Protein 1ES9 (pdb70)

Organism: Bos taurus (NCBI:txid9913)

B-factor: mean 19.24, std 11.79, range [6.32, 86.95]

GO terms:
  GO:0003847 1-alkyl-2-acetylglycerophosphocholine esterase activity (F, IDA)
  GO:0008247 1-alkyl-2-acetylglycerophosphocholine esterase complex (C, IDA)

Nearest PDB structures (foldseek):
  1es9-assembly1_A-2  TM=1.005E+00  e=7.416E-47  Bos taurus
  1wab-assembly1_A  TM=1.004E+00  e=6.253E-46  Bos taurus
  1bwq-assembly1_A-2  TM=1.004E+00  e=5.273E-45  Bos taurus
  3dt8-assembly1_A  TM=1.001E+00  e=4.369E-45  Bos taurus
  1bwp-assembly1_A-2  TM=1.003E+00  e=1.630E-44  Bos taurus

Solvent-accessible surface area: 9800 Å² total; per-residue (Å²): 177,41,48,0,34,89,50,56,46,52,142,72,117,148,66,100,27,124,22,67,70,29,4,106,140,6,40,47,38,0,136,103,106,134,8,55,0,0,1,0,0,2,10,9,2,49,52,1,95,138,57,10,67,11,159,130,22,0,51,83,17,109,20,27,22,0,1,6,38,51,1,8,0,21,24,0,6,43,0,1,86,62,10,0,0,56,113,11,166,0,111,1,0,1,0,5,2,1,11,27,1,106,82,24,76,10,100,55,0,10,22,0,2,101,26,0,1,93,28,0,48,118,92,3,79,56,0,67,0,0,2,2,5,9,8,19,34,24,79,101,90,38,108,52,20,88,35,4,117,94,0,24,50,43,2,119,72,28,6,86,68,60,123,103,11,26,45,27,97,4,45,78,44,4,58,82,132,106,13,30,2,30,95,115,21,0,114,63,64,32,43,3,21,120,108,0,2,36,45,0,0,145,35,0,48,70,18,0,87,162,25,70

Sequence (212 aa):
ENPASKPTPVQDVQGDGKWMSLHHRFVADSKDKEPEVVFIGDSLVQLMHQCEIWRELFSPLHALNFGIGGDSTQHVLWRLENGELEHIRPKIVVVWVGTNNHGHTAEQVTGGIKAIVQLVNERQPQARVVVLGLLPRGQHPNPLREKNRRVNELVRAALAGHPRAHFLDADPGFVHSDGTISHHDMYDYLHLSRLGYTPVCRALHSLLLRLL

Radius of gyration: 16.14 Å; Cα contacts (8 Å, |Δi|>4): 384; chains: 1; bounding box: 41×41×49 Å

InterPro domains:
  IPR013830 SGNH hydrolase-type esterase domain [PF13472] (43-201)
  IPR036514 SGNH hydrolase superfamily [G3DSA:3.40.50.1110] (1-215)

Foldseek 3Di:
DLPLAAADADDDPPPPCVRVVLLVVLLVCLQVFEAQEEEEEEVQQVCCVPQAPPVVFPVVRRYHGSYYHLDALNNRLNSLVPRNLPNYAYQEYEYEHHLNPPPGFLVSSLVSVVSSVVSCCVSRVNHQYEYEQADFFDFADDVSNVSSVSNLVSNCVVCVPPVRYHYFHQQPCQQDPRRGGDCQQVVRRHHGGNVVVVSSSVSVSVVVVVSD

Secondary structure (DSSP, 8-state):
--GGGS------SSSS-HHHHHHHHHHHHHHH---SEEEEESHHHHTHHHHS-HHHHTGGG-EEEEE-TT--HHHHHHHIIIIITTT---SEEEEE--TT-TTS-HHHHHHHHHHHHHHHHHHSTT-EEEEEPPPP-SSS--HHHHHHHHHHHHHHHHHHS-TTEEEE------S-TTSPPPTTTBTTSSSB-HHHHHHHHHHHHHHHHHH-

Structure (mmCIF, N/CA/C/O backbone):
data_1ES9
#
_entry.id   1ES9
#
_cell.length_a   81.049
_cell.length_b   81.049
_cell.length_c   72.662
_cell.angle_alpha   90.00
_cell.angle_beta   90.00
_cell.angle_gamma   120.00
#
_symmetry.space_group_name_H-M   'P 31 2 1'
#
loop_
_entity.id
_entity.type
_entity.pdbx_description
1 polymer 'PLATELET-ACTIVATING FACTOR ACETYLHYDROLASE IB GAMMA SUBUNIT'
2 water water
#
loop_
_atom_site.group_PDB
_atom_site.id
_atom_site.type_symbol
_atom_site.label_atom_id
_atom_site.label_alt_id
_atom_site.label_comp_id
_atom_site.label_asym_id
_atom_site.label_entity_id
_atom_site.label_seq_id
_atom_site.pdbx_PDB_ins_code
_atom_site.Cartn_x
_atom_site.Cartn_y
_atom_site.Cartn_z
_atom_site.occupancy
_atom_site.B_iso_or_equiv
_atom_site.auth_seq_id
_atom_site.auth_comp_id
_atom_site.auth_asym_id
_atom_site.auth_atom_id
_atom_site.pdbx_PDB_model_num
ATOM 1 N N . GLU A 1 5 ? 32.270 -19.532 19.850 1.00 30.74 5 GLU A N 1
ATOM 2 C CA . GLU A 1 5 ? 33.698 -19.910 19.588 1.00 27.31 5 GLU A CA 1
ATOM 3 C C . GLU A 1 5 ? 34.523 -19.357 20.773 1.00 24.22 5 GLU A C 1
ATOM 4 O O . GLU A 1 5 ? 34.091 -18.417 21.440 1.00 26.35 5 GLU A O 1
ATOM 10 N N . ASN A 1 6 ? 35.665 -19.940 21.018 1.00 18.82 6 ASN A N 1
ATOM 11 C CA . ASN A 1 6 ? 36.698 -19.265 21.835 1.00 15.14 6 ASN A CA 1
AT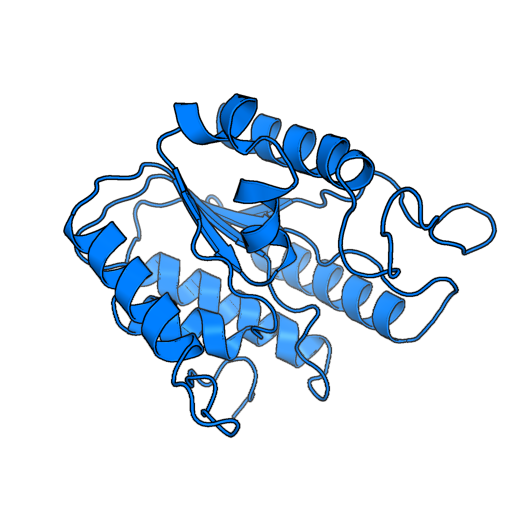OM 12 C C . ASN A 1 6 ? 37.220 -18.067 21.116 1.00 13.06 6 ASN A C 1
ATOM 13 O O . ASN A 1 6 ? 37.879 -18.217 20.070 1.00 12.85 6 ASN A O 1
ATOM 18 N N . PRO A 1 7 ? 37.054 -16.841 21.588 1.00 13.13 7 PRO A N 1
ATOM 19 C CA . PRO A 1 7 ? 37.560 -15.680 20.930 1.00 12.84 7 PRO A CA 1
ATOM 20 C C . PRO A 1 7 ? 39.080 -15.686 20.841 1.00 11.04 7 PRO A C 1
ATOM 21 O O . PRO A 1 7 ? 39.615 -15.085 19.935 1.00 12.77 7 PRO A O 1
ATOM 25 N N . ALA A 1 8 ? 39.762 -16.351 21.753 1.00 10.30 8 ALA A N 1
ATOM 26 C CA . ALA A 1 8 ? 41.224 -16.408 21.679 1.00 9.87 8 ALA A CA 1
ATOM 27 C C . ALA A 1 8 ? 41.753 -17.230 20.536 1.00 8.91 8 ALA A C 1
ATOM 28 O O . ALA A 1 8 ? 42.922 -17.133 20.196 1.00 9.53 8 ALA A O 1
ATOM 30 N N . SER A 1 9 ? 40.939 -18.101 19.947 1.00 10.68 9 SER A N 1
ATOM 31 C CA . SER A 1 9 ? 41.375 -18.969 18.841 1.00 10.69 9 SER A CA 1
ATOM 32 C C . SER A 1 9 ? 40.612 -18.611 17.591 1.00 11.17 9 SER A C 1
ATOM 33 O O . SER A 1 9 ? 40.797 -19.363 16.590 1.00 14.18 9 SER A O 1
ATOM 36 N N . LYS A 1 10 ? 39.885 -17.572 17.471 1.00 11.06 10 LYS A N 1
ATOM 37 C CA . LYS A 1 10 ? 39.201 -17.184 16.249 1.00 12.11 10 LYS A CA 1
ATOM 38 C C . LYS A 1 10 ? 40.082 -16.116 15.584 1.00 12.19 10 LYS A C 1
ATOM 39 O O . LYS A 1 10 ? 40.119 -14.979 16.074 1.00 12.18 10 LYS A O 1
ATOM 45 N N . PRO A 1 11 ? 40.796 -16.466 14.537 1.00 11.27 11 PRO A N 1
ATOM 46 C CA . PRO A 1 11 ? 41.782 -15.528 14.010 1.00 11.12 11 PRO A CA 1
ATOM 47 C C . PRO A 1 11 ? 41.174 -14.236 13.559 1.00 11.80 11 PRO A C 1
ATOM 48 O O . PRO A 1 11 ? 40.169 -14.275 12.790 1.00 13.12 11 PRO A O 1
ATOM 52 N N . THR A 1 12 ? 41.704 -13.109 13.931 1.00 10.86 12 THR A N 1
ATOM 53 C CA . THR A 1 12 ? 41.195 -11.811 13.462 1.00 13.33 12 THR A CA 1
ATOM 54 C C . THR A 1 12 ? 42.304 -10.823 13.532 1.00 11.79 12 THR A C 1
ATOM 55 O O . THR A 1 12 ? 43.199 -10.925 14.424 1.00 11.02 12 THR A O 1
ATOM 59 N N . PRO A 1 13 ? 42.350 -9.844 12.655 1.00 11.82 13 PRO A N 1
ATOM 60 C CA . PRO A 1 13 ? 43.296 -8.781 12.708 1.00 13.00 13 PRO A CA 1
ATOM 61 C C . PRO A 1 13 ? 43.002 -7.783 13.817 1.00 11.48 13 PRO A C 1
ATOM 62 O O . PRO A 1 13 ? 41.854 -7.831 14.324 1.00 13.14 13 PRO A O 1
ATOM 66 N N . VAL A 1 14 ? 43.906 -6.951 14.234 1.00 10.96 14 VAL A N 1
ATOM 67 C CA . VAL A 1 14 ? 43.514 -5.836 15.139 1.00 12.77 14 VAL A CA 1
ATOM 68 C C . VAL A 1 14 ? 42.855 -4.729 14.366 1.00 13.42 14 VAL A C 1
ATOM 69 O O . VAL A 1 14 ? 43.629 -3.982 13.687 1.00 15.37 14 VAL A O 1
ATOM 73 N N . GLN A 1 15 ? 41.568 -4.501 14.466 1.00 12.78 15 GLN A N 1
ATOM 74 C CA . GLN A 1 15 ? 40.887 -3.428 13.751 1.00 14.99 15 GLN A CA 1
ATOM 75 C C . GLN A 1 15 ? 41.462 -2.023 14.057 1.00 11.14 15 GLN A C 1
ATOM 76 O O . GLN A 1 15 ? 41.755 -1.750 15.204 1.00 12.98 15 GLN A O 1
ATOM 82 N N . ASP A 1 16 ? 41.657 -1.305 12.985 1.00 11.64 16 ASP A N 1
ATOM 83 C CA . ASP A 1 16 ? 42.216 0.057 13.151 1.00 11.06 16 ASP A CA 1
ATOM 84 C C . ASP A 1 16 ? 41.127 1.020 13.635 1.00 10.43 16 ASP A C 1
ATOM 85 O O . ASP A 1 16 ? 40.195 1.334 12.841 1.00 12.42 16 ASP A O 1
ATOM 90 N N . VAL A 1 17 ? 41.173 1.409 14.861 1.00 9.79 17 VAL A N 1
ATOM 91 C CA . VAL A 1 17 ? 40.217 2.405 15.409 1.00 10.78 17 VAL A CA 1
ATOM 92 C C . VAL A 1 17 ? 40.915 3.748 15.626 1.00 9.86 17 VAL A C 1
ATOM 93 O O . VAL A 1 17 ? 40.326 4.647 16.279 1.00 11.41 17 VAL A O 1
ATOM 97 N N . GLN A 1 18 ? 42.108 3.889 15.126 1.00 9.99 18 GLN A N 1
ATOM 98 C CA . GLN A 1 18 ? 42.890 5.128 15.307 1.00 9.96 18 GLN A CA 1
ATOM 99 C C . GLN A 1 18 ? 43.045 5.837 13.968 1.00 10.13 18 GLN A C 1
ATOM 100 O O . GLN A 1 18 ? 42.781 7.077 13.962 1.00 9.71 18 GLN A O 1
ATOM 106 N N . GLY A 1 19 ? 43.466 5.199 12.902 1.00 9.71 19 GLY A N 1
ATOM 107 C CA . GLY A 1 19 ? 43.330 5.695 11.563 1.00 10.80 19 GLY A CA 1
ATOM 108 C C . GLY A 1 19 ? 44.631 5.687 10.784 1.00 10.95 19 GLY A C 1
ATOM 109 O O . GLY A 1 19 ? 44.575 6.065 9.600 1.00 12.83 19 GLY A O 1
ATOM 110 N N . ASP A 1 20 ? 45.746 5.325 11.371 1.00 10.00 20 ASP A N 1
ATOM 111 C CA . ASP A 1 20 ? 47.011 5.348 10.646 1.00 10.64 20 ASP A CA 1
ATOM 112 C C . ASP A 1 20 ? 47.407 3.987 10.023 1.00 10.53 20 ASP A C 1
ATOM 113 O O . ASP A 1 20 ? 48.477 3.958 9.404 1.00 11.18 20 ASP A O 1
ATOM 118 N N . GLY A 1 21 ? 46.583 2.981 10.222 1.00 10.29 21 GLY A N 1
ATOM 119 C CA . GLY A 1 21 ? 46.914 1.656 9.607 1.00 9.84 21 GLY A CA 1
ATOM 120 C C . GLY A 1 21 ? 48.159 0.996 10.084 1.00 9.62 21 GLY A C 1
ATOM 121 O O . GLY A 1 21 ? 48.691 0.094 9.394 1.00 10.30 21 GLY A O 1
ATOM 122 N N . LYS A 1 22 ? 48.705 1.335 11.250 1.00 9.13 22 LYS A N 1
ATOM 123 C CA . LYS A 1 22 ? 50.052 0.894 11.577 1.00 9.34 22 LYS A CA 1
ATOM 124 C C . LYS A 1 22 ? 50.120 -0.638 11.834 1.00 8.10 22 LYS A C 1
ATOM 125 O O . LYS A 1 22 ? 51.175 -1.176 11.552 1.00 9.65 22 LYS A O 1
ATOM 131 N N . TRP A 1 23 ? 49.077 -1.236 12.358 1.00 8.24 23 TRP A N 1
ATOM 132 C CA . TRP A 1 23 ? 49.132 -2.679 12.618 1.00 8.63 23 TRP A CA 1
ATOM 133 C C . TRP A 1 23 ? 49.213 -3.410 11.312 1.00 8.89 23 TRP A C 1
ATOM 134 O O . TRP A 1 23 ? 50.100 -4.335 11.185 1.00 9.86 23 TRP A O 1
ATOM 145 N N . MET A 1 24 ? 48.411 -3.117 10.325 1.00 8.78 24 MET A N 1
ATOM 146 C CA . MET A 1 24 ? 48.506 -3.780 9.028 1.00 9.80 24 MET A CA 1
ATOM 147 C C . MET A 1 24 ? 49.815 -3.464 8.366 1.00 10.66 24 MET A C 1
ATOM 148 O O . MET A 1 24 ? 50.375 -4.348 7.678 1.00 11.04 24 MET A O 1
ATOM 153 N N . SER A 1 25 ? 50.387 -2.285 8.517 1.00 10.22 25 SER A N 1
ATOM 154 C CA . SER A 1 25 ? 51.683 -1.987 7.937 1.00 10.72 25 SER A CA 1
ATOM 155 C C . SER A 1 25 ? 52.729 -2.868 8.538 1.00 10.64 25 SER A C 1
ATOM 156 O O . SER A 1 25 ? 53.640 -3.368 7.830 1.00 11.52 25 SER A O 1
ATOM 159 N N . LEU A 1 26 ? 52.698 -3.110 9.829 1.00 10.05 26 LEU A N 1
ATOM 160 C CA . LEU A 1 26 ? 53.639 -3.990 10.484 1.00 11.37 26 LEU A CA 1
ATOM 161 C C . LEU A 1 26 ? 53.505 -5.402 9.948 1.00 10.14 26 LEU A C 1
ATOM 162 O O . LEU A 1 26 ? 54.507 -6.026 9.553 1.00 10.82 26 LEU A O 1
ATOM 167 N N . HIS A 1 27 ? 52.284 -5.921 9.925 1.00 10.11 27 HIS A N 1
ATOM 168 C CA . HIS A 1 27 ? 52.057 -7.270 9.372 1.00 10.82 27 HIS A CA 1
ATOM 169 C C . HIS A 1 27 ? 52.575 -7.337 7.947 1.00 11.27 27 HIS A C 1
ATOM 170 O O . HIS A 1 27 ? 53.251 -8.346 7.556 1.00 11.65 27 HIS A O 1
ATOM 177 N N . HIS A 1 28 ? 52.287 -6.347 7.104 1.00 11.36 28 HIS A N 1
ATOM 178 C CA . HIS A 1 28 ? 52.771 -6.419 5.711 1.00 10.79 28 HIS A CA 1
ATOM 179 C C . HIS A 1 28 ? 54.259 -6.359 5.665 1.00 11.87 28 HIS A C 1
ATOM 180 O O . HIS A 1 28 ? 54.857 -7.040 4.754 1.00 11.91 28 HIS A O 1
ATOM 187 N N . ARG A 1 29 ? 54.965 -5.668 6.511 1.00 11.12 29 ARG A N 1
ATOM 188 C CA . ARG A 1 29 ? 56.415 -5.678 6.533 1.00 11.32 29 ARG A CA 1
ATOM 189 C C . ARG A 1 29 ? 56.865 -7.070 6.865 1.00 11.76 29 ARG A C 1
ATOM 190 O O . ARG A 1 29 ? 57.825 -7.594 6.210 1.00 12.29 29 ARG A O 1
ATOM 198 N N . PHE A 1 30 ? 56.294 -7.742 7.848 1.00 10.67 30 PHE A N 1
ATOM 199 C CA . PHE A 1 30 ? 56.665 -9.114 8.169 1.00 11.40 30 PHE A CA 1
ATOM 200 C C . PHE A 1 30 ? 56.348 -10.077 7.039 1.00 11.31 30 PHE A C 1
ATOM 201 O O . PHE A 1 30 ? 57.231 -10.984 6.789 1.00 12.83 30 PHE A O 1
ATOM 209 N N . VAL A 1 31 ? 55.280 -9.964 6.366 1.00 10.86 31 VAL A N 1
ATOM 210 C CA . VAL A 1 31 ? 55.013 -10.795 5.170 1.00 10.84 31 VAL A CA 1
ATOM 211 C C . VAL A 1 31 ? 56.121 -10.575 4.159 1.00 12.66 31 VAL A C 1
ATOM 212 O O . VAL A 1 31 ? 56.624 -11.551 3.554 1.00 14.24 31 VAL A O 1
ATOM 216 N N . ALA A 1 32 ? 56.553 -9.338 3.921 1.00 12.88 32 ALA A N 1
ATOM 217 C CA . ALA A 1 32 ? 57.641 -9.072 2.960 1.00 13.04 32 ALA A CA 1
ATOM 218 C C . ALA A 1 32 ? 58.902 -9.615 3.496 1.00 13.72 32 ALA A C 1
ATOM 219 O O . ALA A 1 32 ? 59.745 -10.136 2.687 1.00 14.90 32 ALA A O 1
ATOM 221 N N . ASP A 1 33 ? 59.225 -9.620 4.757 1.00 13.86 33 ASP A N 1
ATOM 222 C CA . ASP A 1 33 ? 60.389 -10.227 5.343 1.00 14.55 33 ASP A CA 1
ATOM 223 C C . ASP A 1 33 ? 60.412 -11.715 5.075 1.00 14.84 33 ASP A C 1
ATOM 224 O O . ASP A 1 33 ? 61.454 -12.254 4.615 1.00 15.09 33 ASP A O 1
ATOM 229 N N . SER A 1 34 ? 59.307 -12.415 5.303 1.00 13.59 34 SER A N 1
ATOM 230 C CA . SER A 1 34 ? 59.262 -13.868 5.029 1.00 13.57 34 SER A CA 1
ATOM 231 C C . SER A 1 34 ? 59.400 -14.066 3.533 1.00 15.30 34 SER A C 1
ATOM 232 O O . SER A 1 34 ? 60.078 -15.076 3.160 1.00 16.28 34 SER A O 1
ATOM 235 N N . LYS A 1 35 ? 58.840 -13.241 2.689 1.00 14.97 35 LYS A N 1
ATOM 236 C CA . LYS A 1 35 ? 58.997 -13.437 1.256 1.00 17.68 35 LYS A CA 1
ATOM 237 C C . LYS A 1 35 ? 60.477 -13.300 0.866 1.00 17.90 35 LYS A C 1
ATOM 238 O O . LYS A 1 35 ? 60.852 -14.131 0.031 1.00 20.31 35 LYS A O 1
ATOM 244 N N . ASP A 1 36 ? 61.231 -12.452 1.478 1.00 18.06 36 ASP A N 1
ATOM 245 C CA . ASP A 1 36 ? 62.560 -12.090 0.949 1.00 20.32 36 ASP A CA 1
ATOM 246 C C . ASP A 1 36 ? 63.625 -12.846 1.712 1.00 21.16 36 ASP A C 1
ATOM 247 O O . ASP A 1 36 ? 64.731 -13.029 1.171 1.00 23.10 36 ASP A O 1
ATOM 252 N N . LYS A 1 37 ? 63.460 -13.367 2.928 1.00 19.11 37 LYS A N 1
ATOM 253 C CA . LYS A 1 37 ? 64.463 -13.974 3.736 1.00 18.78 37 LYS A CA 1
ATOM 254 C C . LYS A 1 37 ? 64.295 -15.470 3.978 1.00 18.31 37 LYS A C 1
ATOM 255 O O . LYS A 1 37 ? 63.252 -16.047 3.680 1.00 19.57 37 LYS A O 1
ATOM 261 N N . GLU A 1 38 ? 65.323 -16.100 4.542 1.00 18.89 38 GLU A N 1
ATOM 262 C CA . GLU A 1 38 ? 65.301 -17.531 4.846 1.00 19.92 38 GLU A CA 1
ATOM 263 C C . GLU A 1 38 ? 65.714 -17.835 6.250 1.00 19.75 38 GLU A C 1
ATOM 264 O O . GLU A 1 38 ? 66.731 -18.450 6.571 1.00 21.02 38 GLU A O 1
ATOM 270 N N . PRO A 1 39 ? 64.905 -17.402 7.262 1.00 17.02 39 PRO A N 1
ATOM 271 C CA . PRO A 1 39 ? 65.279 -17.555 8.632 1.00 16.08 39 PRO A CA 1
ATOM 272 C C . PRO A 1 39 ? 65.354 -18.979 9.140 1.00 15.38 39 PRO A C 1
ATOM 273 O O . PRO A 1 39 ? 64.520 -19.831 8.663 1.00 16.27 39 PRO A O 1
ATOM 277 N N . GLU A 1 40 ? 66.160 -19.295 10.111 1.00 15.48 40 GLU A N 1
ATOM 278 C CA . GLU A 1 40 ? 66.071 -20.554 10.820 1.00 15.67 40 GLU A CA 1
ATOM 279 C C . GLU A 1 40 ? 65.132 -20.504 12.013 1.00 13.92 40 GLU A C 1
ATOM 280 O O . GLU A 1 40 ? 64.628 -21.530 12.465 1.00 14.68 40 GLU A O 1
ATOM 286 N N . VAL A 1 41 ? 64.996 -19.286 12.585 1.00 14.20 41 VAL A N 1
ATOM 287 C CA . VAL A 1 41 ? 64.139 -19.117 13.765 1.00 13.94 41 VAL A CA 1
ATOM 288 C C . VAL A 1 41 ? 63.210 -17.941 13.469 1.00 14.33 41 VAL A C 1
ATOM 289 O O . VAL A 1 41 ? 63.686 -16.897 13.006 1.00 15.18 41 VAL A O 1
ATOM 293 N N . VAL A 1 42 ? 61.889 -18.136 13.715 1.00 13.83 42 VAL A N 1
ATOM 294 C CA . VAL A 1 42 ? 61.052 -16.922 13.700 1.00 13.76 42 VAL A CA 1
ATOM 295 C C . VAL A 1 42 ? 60.404 -16.836 15.099 1.00 12.28 42 VAL A C 1
ATOM 296 O O . VAL A 1 42 ? 59.977 -17.788 15.701 1.00 12.34 42 VAL A O 1
ATOM 300 N N . PHE A 1 43 ? 60.449 -15.606 15.592 1.00 11.17 43 PHE A N 1
ATOM 301 C CA . PHE A 1 43 ? 59.872 -15.246 16.882 1.00 11.73 43 PHE A CA 1
ATOM 302 C C . PHE A 1 43 ? 58.578 -14.492 16.621 1.00 11.88 43 PHE A C 1
ATOM 303 O O . PHE A 1 43 ? 58.573 -13.574 15.776 1.00 12.89 43 PHE A O 1
ATOM 311 N N . ILE A 1 44 ? 57.505 -14.863 17.309 1.00 10.32 44 ILE A N 1
ATOM 312 C CA . ILE A 1 44 ? 56.253 -14.101 17.107 1.00 10.55 44 ILE A CA 1
ATOM 313 C C . ILE A 1 44 ? 55.551 -14.001 18.462 1.00 10.65 44 ILE A C 1
ATOM 314 O O . ILE A 1 44 ? 55.598 -14.871 19.298 1.00 10.28 44 ILE A O 1
ATOM 319 N N . GLY A 1 45 ? 54.898 -12.811 18.620 1.00 9.41 45 GLY A N 1
ATOM 320 C CA . GLY A 1 45 ? 54.165 -12.627 19.882 1.00 9.46 45 GLY A CA 1
ATOM 321 C C . GLY A 1 45 ? 53.832 -11.142 20.006 1.00 8.76 45 GLY A C 1
ATOM 322 O O . GLY A 1 45 ? 53.666 -10.416 19.046 1.00 9.08 45 GLY A O 1
ATOM 323 N N . ASP A 1 46 ? 53.833 -10.737 21.276 1.00 8.80 46 ASP A N 1
ATOM 324 C CA . ASP A 1 46 ? 53.433 -9.388 21.665 1.00 9.70 46 ASP A CA 1
ATOM 325 C C . ASP A 1 46 ? 54.661 -8.530 21.926 1.00 9.59 46 ASP A C 1
ATOM 326 O O . ASP A 1 46 ? 55.766 -8.803 21.372 1.00 10.40 46 ASP A O 1
ATOM 331 N N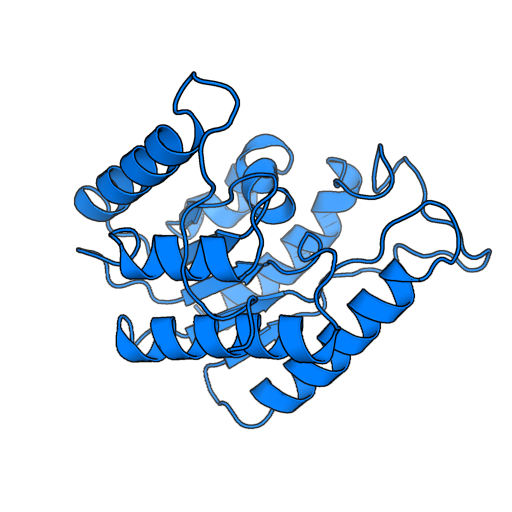 . SER A 1 47 ? 54.518 -7.437 22.678 1.00 9.12 47 SER A N 1
ATOM 332 C CA . SER A 1 47 ? 55.661 -6.529 22.883 1.00 11.29 47 SER A CA 1
ATOM 333 C C . SER A 1 47 ? 56.818 -7.194 23.547 1.00 10.70 47 SER A C 1
ATOM 334 O O . SER A 1 47 ? 57.991 -6.798 23.309 1.00 11.50 47 SER A O 1
ATOM 337 N N . LEU A 1 48 ? 56.607 -8.206 24.373 1.00 9.90 48 LEU A N 1
ATOM 338 C CA . LEU A 1 48 ? 57.750 -8.869 25.033 1.00 11.90 48 LEU A CA 1
ATOM 339 C C . LEU A 1 48 ? 58.637 -9.478 23.977 1.00 11.65 48 LEU A C 1
ATOM 340 O O . LEU A 1 48 ? 59.875 -9.452 24.174 1.00 12.94 48 LEU A O 1
ATOM 345 N N . VAL A 1 49 ? 58.098 -10.007 22.894 1.00 11.85 49 VAL A N 1
ATOM 346 C CA . VAL A 1 49 ? 58.900 -10.412 21.750 1.00 13.66 49 VAL A CA 1
ATOM 347 C C . VAL A 1 49 ? 59.400 -9.209 21.013 1.00 12.87 49 VAL A C 1
ATOM 348 O O . VAL A 1 49 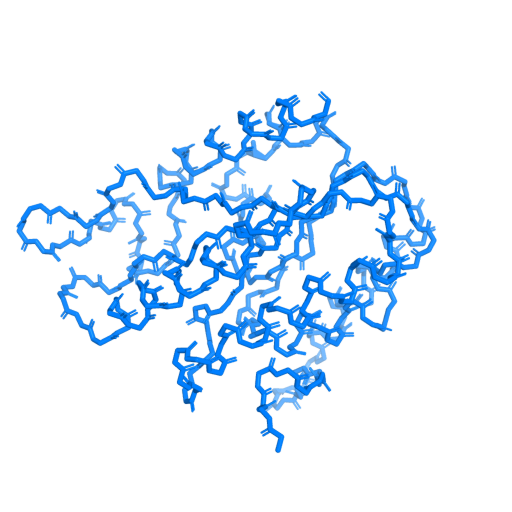? 60.652 -9.153 20.758 1.00 14.28 49 VAL A O 1
ATOM 352 N N . GLN A 1 50 ? 58.643 -8.270 20.641 1.00 12.83 50 GLN A N 1
ATOM 353 C CA . GLN A 1 50 ? 59.017 -7.174 19.745 1.00 13.36 50 GLN A CA 1
ATOM 354 C C . GLN A 1 50 ? 60.191 -6.409 20.328 1.00 15.46 50 GLN A C 1
ATOM 355 O O . GLN A 1 50 ? 61.152 -6.109 19.590 1.00 15.82 50 GLN A O 1
ATOM 361 N N . LEU A 1 51 ? 60.129 -6.075 21.608 1.00 15.43 51 LEU A N 1
ATOM 362 C CA . LEU A 1 51 ? 61.080 -5.065 22.150 1.00 16.60 51 LEU A CA 1
ATOM 363 C C . LEU A 1 51 ? 62.339 -5.773 22.484 1.00 18.15 51 LEU A C 1
ATOM 364 O O . LEU A 1 51 ? 63.361 -5.050 22.772 1.00 20.77 51 LEU A O 1
ATOM 369 N N . MET A 1 52 ? 62.476 -7.055 22.486 1.00 17.14 52 MET A N 1
ATOM 370 C CA . MET A 1 52 ? 63.711 -7.782 22.616 1.00 21.06 52 MET A CA 1
ATOM 371 C C . MET A 1 52 ? 64.640 -7.413 21.472 1.00 23.81 52 MET A C 1
ATOM 372 O O . MET A 1 52 ? 65.869 -7.353 21.650 1.00 24.76 52 MET A O 1
ATOM 377 N N . HIS A 1 53 ? 64.142 -7.107 20.280 1.00 25.69 53 HIS A N 1
ATOM 378 C CA . HIS A 1 53 ? 64.953 -6.840 19.109 1.00 28.81 53 HIS A CA 1
ATOM 379 C C . HIS A 1 53 ? 65.870 -5.636 19.331 1.00 29.46 53 HIS A C 1
ATOM 380 O O . HIS A 1 53 ? 67.017 -5.708 18.812 1.00 29.09 53 HIS A O 1
ATOM 387 N N . GLN A 1 54 ? 64.940 -4.474 19.872 0.00 47.17 54 GLN A N 1
ATOM 388 C CA . GLN A 1 54 ? 65.543 -3.233 20.380 0.00 53.85 54 GLN A CA 1
ATOM 389 C C . GLN A 1 54 ? 66.268 -3.481 21.700 0.00 59.13 54 GLN A C 1
ATOM 390 O O . GLN A 1 54 ? 67.486 -3.612 21.823 0.00 60.57 54 GLN 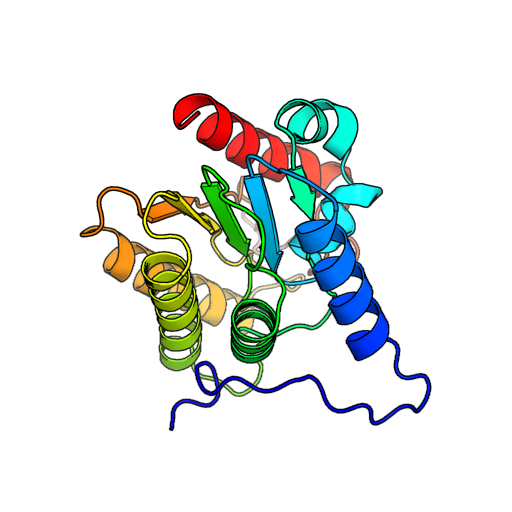A O 1
ATOM 396 N N . CYS A 1 55 ? 65.474 -3.642 22.743 0.00 64.19 55 CYS A N 1
ATOM 397 C CA . CYS A 1 55 ? 65.710 -3.400 24.159 0.00 65.57 55 CYS A CA 1
ATOM 398 C C . CYS A 1 55 ? 66.483 -4.497 24.894 0.00 64.53 55 CYS A C 1
ATOM 399 O O . CYS A 1 55 ? 66.987 -4.252 26.012 0.00 65.12 55 CYS A O 1
ATOM 402 N N . GLU A 1 56 ? 66.561 -5.703 24.381 0.00 63.45 56 GLU A N 1
ATOM 403 C CA . GLU A 1 56 ? 67.713 -6.595 24.590 0.00 66.91 56 GLU A CA 1
ATOM 404 C C . GLU A 1 56 ? 68.606 -6.596 23.360 0.00 66.68 56 GLU A C 1
ATOM 405 O O . GLU A 1 56 ? 68.138 -6.168 22.284 0.00 70.81 56 GLU A O 1
ATOM 411 N N . ILE A 1 57 ? 69.851 -7.061 23.486 0.00 64.75 57 ILE A N 1
ATOM 412 C CA . ILE A 1 57 ? 70.621 -7.272 22.227 0.00 59.94 57 ILE A CA 1
ATOM 413 C C . ILE A 1 57 ? 70.504 -8.739 21.793 0.00 55.65 57 ILE A C 1
ATOM 414 O O . ILE A 1 57 ? 71.113 -9.794 21.971 0.00 55.17 57 ILE A O 1
ATOM 419 N N . TRP A 1 58 ? 69.784 -8.810 21.529 1.00 41.67 58 TRP A N 1
ATOM 420 C CA . TRP A 1 58 ? 69.291 -9.427 20.309 1.00 42.48 58 TRP A CA 1
ATOM 421 C C . TRP A 1 58 ? 70.440 -9.731 19.348 1.00 44.10 58 TRP A C 1
ATOM 422 O O . TRP A 1 58 ? 70.548 -10.864 18.882 1.00 44.02 58 TRP A O 1
ATOM 433 N N . ARG A 1 59 ? 71.275 -8.735 19.067 1.00 45.57 59 ARG A N 1
ATOM 434 C CA . ARG A 1 59 ? 72.372 -8.917 18.113 1.00 47.36 59 ARG A CA 1
ATOM 435 C C . ARG A 1 59 ? 73.405 -9.910 18.629 1.00 48.16 59 ARG A C 1
ATOM 436 O O . ARG A 1 59 ? 73.972 -10.694 17.867 1.00 47.93 59 ARG A O 1
ATOM 444 N N . GLU A 1 60 ? 73.664 -9.883 19.934 1.00 48.73 60 GLU A N 1
ATOM 445 C CA . GLU A 1 60 ? 74.611 -10.782 20.569 1.00 49.29 60 GLU A CA 1
ATOM 446 C C . GLU A 1 60 ? 74.097 -12.218 20.592 1.00 49.81 60 GLU A C 1
ATOM 447 O O . GLU A 1 60 ? 74.808 -13.151 20.224 1.00 49.53 60 GLU A O 1
ATOM 453 N N . LEU A 1 61 ? 72.865 -12.391 20.557 0.00 46.32 61 LEU A N 1
ATOM 454 C CA . LEU A 1 61 ? 72.336 -13.738 20.851 0.00 43.74 61 LEU A CA 1
ATOM 455 C C . LEU A 1 61 ? 71.606 -14.284 19.630 0.00 40.62 61 LEU A C 1
ATOM 456 O O . LEU A 1 61 ? 71.747 -15.500 19.359 0.00 39.14 61 LEU A O 1
ATOM 461 N N . PHE A 1 62 ? 70.720 -13.464 19.133 1.00 29.90 62 PHE A N 1
ATOM 462 C CA . PHE A 1 62 ? 69.687 -14.135 18.310 1.00 28.30 62 PHE A CA 1
ATOM 463 C C . PHE A 1 62 ? 69.940 -13.889 16.834 1.00 28.31 62 PHE A C 1
ATOM 464 O O . PHE A 1 62 ? 69.639 -14.723 15.970 1.00 27.21 62 PHE A O 1
ATOM 472 N N . SER A 1 63 ? 70.592 -12.776 16.518 1.00 28.82 63 SER A N 1
ATOM 473 C CA . SER A 1 63 ? 71.015 -12.450 15.165 1.00 28.98 63 SER A CA 1
ATOM 474 C C . SER A 1 63 ? 71.834 -13.536 14.491 1.00 29.17 63 SER A C 1
ATOM 475 O O . SER A 1 63 ? 71.551 -13.872 13.329 1.00 28.34 63 SER A O 1
ATOM 478 N N . PRO A 1 64 ? 72.815 -14.112 15.156 1.00 29.97 64 PRO A N 1
ATOM 479 C CA . PRO A 1 64 ? 73.597 -15.207 14.622 1.00 30.83 64 PRO A CA 1
ATOM 480 C C . PRO A 1 64 ? 72.802 -16.466 14.336 1.00 30.80 64 PRO A C 1
ATOM 481 O O . PRO A 1 64 ? 73.203 -17.294 13.522 1.00 31.78 64 PRO A O 1
ATOM 485 N N . LEU A 1 65 ? 71.641 -16.660 14.984 1.00 29.95 65 LEU A N 1
ATOM 486 C CA . LEU A 1 65 ? 70.780 -17.793 14.664 1.00 28.96 65 LEU A CA 1
ATOM 487 C C . LEU A 1 65 ? 69.922 -17.576 13.446 1.00 27.51 65 LEU A C 1
ATOM 488 O O . LEU A 1 65 ? 69.220 -18.536 13.053 1.00 28.94 65 LEU A O 1
ATOM 493 N N . HIS A 1 66 ? 69.951 -16.474 12.742 1.00 25.57 66 HIS A N 1
ATOM 494 C CA . HIS A 1 66 ? 69.239 -16.192 11.525 1.00 25.71 66 HIS A CA 1
ATOM 495 C C . HIS A 1 66 ? 67.724 -16.104 11.860 1.00 24.44 66 HIS A C 1
ATOM 496 O O . HIS A 1 66 ? 66.964 -17.020 11.560 1.00 23.01 66 HIS A O 1
ATOM 503 N N . ALA A 1 67 ? 67.395 -15.022 12.532 1.00 22.23 67 ALA A N 1
ATOM 504 C CA . ALA A 1 67 ? 66.073 -14.926 13.141 1.00 19.95 67 ALA A CA 1
ATOM 505 C C . ALA A 1 67 ? 65.317 -13.718 12.622 1.00 20.64 67 ALA A C 1
ATOM 506 O O . ALA A 1 67 ? 65.896 -12.651 12.372 1.00 22.63 67 ALA A O 1
ATOM 508 N N . LEU A 1 68 ? 63.985 -13.890 12.514 1.00 15.96 68 LEU A N 1
ATOM 509 C CA . LEU A 1 68 ? 63.063 -12.772 12.269 1.00 16.73 68 LEU A CA 1
ATOM 510 C C . LEU A 1 68 ? 62.205 -12.536 13.522 1.00 15.15 68 LEU A C 1
ATOM 511 O O . LEU A 1 68 ? 61.846 -13.505 14.185 1.00 14.44 68 LEU A O 1
ATOM 516 N N . ASN A 1 69 ? 61.941 -11.274 13.787 1.00 12.92 69 ASN A N 1
ATOM 517 C CA . ASN A 1 69 ? 61.126 -10.946 14.975 1.00 12.74 69 ASN A CA 1
ATOM 518 C C . ASN A 1 69 ? 59.853 -10.292 14.518 1.00 12.30 69 ASN A C 1
ATOM 519 O O . ASN A 1 69 ? 59.803 -9.179 14.013 1.00 12.59 69 ASN A O 1
ATOM 524 N N . PHE A 1 70 ? 58.746 -11.078 14.677 1.00 10.89 70 PHE A N 1
ATOM 525 C CA . PHE A 1 70 ? 57.411 -10.620 14.302 1.00 10.14 70 PHE A CA 1
ATOM 526 C C . PHE A 1 70 ? 56.613 -10.259 15.555 1.00 10.06 70 PHE A C 1
ATOM 527 O O . PHE A 1 70 ? 55.344 -10.421 15.553 1.00 10.73 70 PHE A O 1
ATOM 535 N N . GLY A 1 71 ? 57.210 -9.757 16.593 1.00 10.22 71 GLY A N 1
ATOM 536 C CA . GLY A 1 71 ? 56.429 -9.265 17.762 1.00 10.97 71 GLY A CA 1
ATOM 537 C C . GLY A 1 71 ? 55.683 -7.998 17.423 1.00 10.80 71 GLY A C 1
ATOM 538 O O . GLY A 1 71 ? 56.196 -7.132 16.680 1.00 10.82 71 GLY A O 1
ATOM 539 N N . ILE A 1 72 ? 54.469 -7.830 17.954 1.00 9.61 72 ILE A N 1
ATOM 540 C CA . ILE A 1 72 ? 53.706 -6.604 17.812 1.00 9.67 72 ILE A CA 1
ATOM 541 C C . ILE A 1 72 ? 53.111 -6.292 19.200 1.00 9.11 72 ILE A C 1
ATOM 542 O O . ILE A 1 72 ? 52.358 -7.077 19.753 1.00 8.96 72 ILE A O 1
ATOM 547 N N . GLY A 1 73 ? 53.385 -5.067 19.682 1.00 9.69 73 GLY A N 1
ATOM 548 C CA . GLY A 1 73 ? 52.836 -4.652 20.994 1.00 10.49 73 GLY A CA 1
ATOM 549 C C . GLY A 1 73 ? 51.319 -4.697 20.947 1.00 8.87 73 GLY A C 1
ATOM 550 O O . GLY A 1 73 ? 50.639 -4.317 19.995 1.00 9.74 73 GLY A O 1
ATOM 551 N N . GLY A 1 74 ? 50.742 -5.216 22.045 1.00 9.46 74 GLY A N 1
ATOM 552 C CA . GLY A 1 74 ? 49.317 -5.276 22.243 1.00 9.23 74 GLY A CA 1
ATOM 553 C C . GLY A 1 74 ? 48.641 -6.504 21.666 1.00 9.06 74 GLY A C 1
ATOM 554 O O . GLY A 1 74 ? 47.479 -6.709 21.982 1.00 9.56 74 GLY A O 1
ATOM 555 N N . ASP A 1 75 ? 49.331 -7.371 20.879 1.00 8.08 75 ASP A N 1
ATOM 556 C CA . ASP A 1 75 ? 48.617 -8.499 20.304 1.00 7.86 75 ASP A CA 1
ATOM 557 C C . ASP A 1 75 ? 48.185 -9.515 21.330 1.00 6.79 75 ASP A C 1
ATOM 558 O O . ASP A 1 75 ? 48.917 -9.827 22.285 1.00 7.83 75 ASP A O 1
ATOM 563 N N . SER A 1 76 ? 46.997 -10.047 21.090 1.00 7.59 76 SER A N 1
ATOM 564 C CA . SER A 1 76 ? 46.492 -11.248 21.755 1.00 8.07 76 SER A CA 1
ATOM 565 C C . SER A 1 76 ? 46.749 -12.509 20.911 1.00 8.01 76 SER A C 1
ATOM 566 O O . SER A 1 76 ? 47.115 -12.407 19.726 1.00 8.21 76 SER A O 1
ATOM 569 N N . THR A 1 77 ? 46.411 -13.661 21.467 1.00 8.01 77 THR A N 1
ATOM 570 C CA . THR A 1 77 ? 46.611 -14.904 20.725 1.00 7.90 77 THR A CA 1
ATOM 571 C C . THR A 1 77 ? 45.917 -14.913 19.382 1.00 8.58 77 THR A C 1
ATOM 572 O O . THR A 1 77 ? 46.512 -15.407 18.401 1.00 8.40 77 THR A O 1
ATOM 576 N N . GLN A 1 78 ? 44.682 -14.430 19.295 1.00 8.02 78 GLN A N 1
ATOM 577 C CA . GLN A 1 78 ? 43.953 -14.525 18.041 1.00 7.98 78 GLN A CA 1
ATOM 578 C C . GLN A 1 78 ? 44.567 -13.653 16.957 1.00 8.10 78 GLN A C 1
ATOM 579 O O . GLN A 1 78 ? 44.352 -13.928 15.746 1.00 9.05 78 GLN A O 1
ATOM 585 N N . HIS A 1 79 ? 45.264 -12.582 17.314 1.00 8.13 79 HIS A N 1
ATOM 586 C CA . HIS A 1 79 ? 45.927 -11.701 16.372 1.00 7.64 79 HIS A CA 1
ATOM 587 C C . HIS A 1 79 ? 47.186 -12.360 15.833 1.00 8.88 79 HIS A C 1
ATOM 588 O O . HIS A 1 79 ? 47.442 -12.280 14.602 1.00 9.21 79 HIS A O 1
ATOM 595 N N . VAL A 1 80 ? 47.951 -13.002 16.704 1.00 8.73 80 VAL A N 1
ATOM 596 C CA . VAL A 1 80 ? 49.118 -13.782 16.252 1.00 8.91 80 VAL A CA 1
ATOM 597 C C . VAL A 1 80 ? 48.645 -14.927 15.336 1.00 8.87 80 VAL A C 1
ATOM 598 O O . VAL A 1 80 ? 49.271 -15.140 14.285 1.00 9.10 80 VAL A O 1
ATOM 602 N N . LEU A 1 81 ? 47.553 -15.617 15.692 1.00 8.69 81 LEU A N 1
ATOM 603 C CA . LEU A 1 81 ? 47.037 -16.679 14.837 1.00 9.50 81 LEU A CA 1
ATOM 604 C C . LEU A 1 81 ? 46.693 -16.145 13.488 1.00 9.80 81 LEU A C 1
ATOM 605 O O . LEU A 1 81 ? 47.057 -16.721 12.425 1.00 10.55 81 LEU A O 1
ATOM 610 N N . TRP A 1 82 ? 45.973 -15.003 13.406 1.00 9.13 82 TRP A N 1
ATOM 611 C CA . TRP A 1 82 ? 45.648 -14.429 12.100 1.00 9.67 82 TRP A CA 1
ATOM 612 C C . TRP A 1 82 ? 46.889 -14.078 11.319 1.00 9.16 82 TRP A C 1
ATOM 613 O O . TRP A 1 82 ? 46.971 -14.351 10.108 1.00 10.19 82 TRP A O 1
ATOM 624 N N . ARG A 1 83 ? 47.894 -13.471 11.959 1.00 8.73 83 ARG A N 1
ATOM 625 C CA . ARG A 1 83 ? 49.085 -13.069 11.206 1.00 9.23 83 ARG A CA 1
ATOM 626 C C . ARG A 1 83 ? 49.796 -14.276 10.630 1.00 9.23 83 ARG A C 1
ATOM 627 O O . ARG A 1 83 ? 50.333 -14.240 9.504 1.00 9.64 83 ARG A O 1
ATOM 635 N N . LEU A 1 84 ? 49.860 -15.381 11.375 1.00 9.33 84 LEU A N 1
ATOM 636 C CA . LEU A 1 84 ? 50.515 -16.630 10.899 1.00 8.76 84 LEU A CA 1
ATOM 637 C C . LEU A 1 84 ? 49.719 -17.226 9.765 1.00 9.82 84 LEU A C 1
ATOM 638 O O . LEU A 1 84 ? 50.361 -17.910 8.929 1.00 11.29 84 LEU A O 1
ATOM 643 N N . GLU A 1 85 ? 48.421 -17.121 9.714 1.00 10.48 85 GLU A N 1
ATOM 644 C CA . GLU A 1 85 ? 47.597 -17.642 8.643 1.00 12.40 85 GLU A CA 1
ATOM 645 C C . GLU A 1 85 ? 47.592 -16.744 7.437 1.00 11.79 85 GLU A C 1
ATOM 646 O O . GLU A 1 85 ? 47.215 -17.188 6.336 1.00 13.57 85 GLU A O 1
ATOM 652 N N . ASN A 1 86 ? 48.001 -15.487 7.522 1.00 10.93 86 ASN A N 1
ATOM 653 C CA . ASN A 1 86 ? 47.814 -14.510 6.485 1.00 10.50 86 ASN A CA 1
ATOM 654 C C . ASN A 1 86 ? 49.109 -13.941 6.010 1.00 10.95 86 ASN A C 1
ATOM 655 O O . ASN A 1 86 ? 49.189 -12.757 5.679 1.00 11.88 86 ASN A O 1
ATOM 660 N N . GLY A 1 87 ? 50.167 -14.781 5.937 1.00 10.62 87 GLY A N 1
ATOM 661 C CA . GLY A 1 87 ? 51.305 -14.484 5.100 1.00 11.53 87 GLY A CA 1
ATOM 662 C C . GLY A 1 87 ? 52.610 -14.605 5.812 1.00 9.88 87 GLY A C 1
ATOM 663 O O . GLY A 1 87 ? 53.686 -14.760 5.201 1.00 11.29 87 GLY A O 1
ATOM 664 N N . GLU A 1 88 ? 52.658 -14.554 7.174 1.00 9.92 88 GLU A N 1
ATOM 665 C CA . GLU A 1 88 ? 53.945 -14.477 7.846 1.00 10.83 88 GLU A CA 1
ATOM 666 C C . GLU A 1 88 ? 54.681 -15.820 7.889 1.00 10.77 88 GLU A C 1
ATOM 667 O O . GLU A 1 88 ? 55.867 -15.794 8.193 1.00 10.75 88 GLU A O 1
ATOM 673 N N . LEU A 1 89 ? 53.988 -16.908 7.573 1.00 10.92 89 LEU A N 1
ATOM 674 C CA . LEU A 1 89 ? 54.679 -18.192 7.444 1.00 11.16 89 LEU A CA 1
ATOM 675 C C . LEU A 1 89 ? 54.873 -18.562 5.998 1.00 11.14 89 LEU A C 1
ATOM 676 O O . LEU A 1 89 ? 55.297 -19.772 5.782 1.00 12.31 89 LEU A O 1
ATOM 681 N N . GLU A 1 90 ? 54.672 -17.748 5.033 1.00 11.12 90 GLU A N 1
ATOM 682 C CA . GLU A 1 90 ? 54.867 -18.153 3.625 1.00 12.67 90 GLU A CA 1
ATOM 683 C C . GLU A 1 90 ? 56.308 -17.967 3.244 1.00 13.07 90 GLU A C 1
ATOM 684 O O . GLU A 1 90 ? 57.054 -17.121 3.724 1.00 15.21 90 GLU A O 1
ATOM 690 N N . HIS A 1 91 ? 56.749 -18.825 2.288 1.00 14.64 91 HIS A N 1
ATOM 691 C CA . HIS A 1 91 ? 58.041 -18.665 1.588 1.00 15.79 91 HIS A CA 1
ATOM 692 C C . HIS A 1 91 ? 59.209 -18.999 2.486 1.00 16.35 91 HIS A C 1
ATOM 693 O O . HIS A 1 91 ? 60.370 -18.582 2.155 1.00 18.85 91 HIS A O 1
ATOM 700 N N . ILE A 1 92 ? 59.032 -19.509 3.667 1.00 14.77 92 ILE A N 1
ATOM 701 C CA . ILE A 1 92 ? 60.067 -19.777 4.613 1.00 14.70 92 ILE A CA 1
ATOM 702 C C . ILE A 1 92 ? 59.969 -21.232 5.074 1.00 12.88 92 ILE A C 1
ATOM 703 O O . ILE A 1 92 ? 58.947 -21.888 4.833 1.00 13.13 92 ILE A O 1
ATOM 708 N N . ARG A 1 93 ? 61.010 -21.684 5.723 1.00 13.42 93 ARG A N 1
ATOM 709 C CA . ARG A 1 93 ? 61.017 -23.054 6.273 1.00 14.59 93 ARG A CA 1
ATOM 710 C C . ARG A 1 93 ? 61.906 -23.098 7.461 1.00 14.88 93 ARG A C 1
ATOM 711 O O . ARG A 1 93 ? 63.017 -23.673 7.541 1.00 15.85 93 ARG A O 1
ATOM 719 N N . PRO A 1 94 ? 61.507 -22.443 8.572 1.00 13.24 94 PRO A N 1
ATOM 720 C CA . PRO A 1 94 ? 62.306 -22.332 9.754 1.00 13.77 94 PRO A CA 1
ATOM 721 C C . PRO A 1 94 ? 62.451 -23.629 10.472 1.00 13.39 94 PRO A C 1
ATOM 722 O O . PRO A 1 94 ? 61.637 -24.558 10.358 1.00 12.98 94 PRO A O 1
ATOM 726 N N . LYS A 1 95 ? 63.565 -23.769 11.205 1.00 13.33 95 LYS A N 1
ATOM 727 C CA . LYS A 1 95 ? 63.739 -24.865 12.111 1.00 13.28 95 LYS A CA 1
ATOM 728 C C . LYS A 1 95 ? 62.965 -24.818 13.401 1.00 12.77 95 LYS A C 1
ATOM 729 O O . LYS A 1 95 ? 62.591 -25.790 13.985 1.00 12.09 95 LYS A O 1
ATOM 735 N N . ILE A 1 96 ? 62.770 -23.542 13.893 1.00 13.54 96 ILE A N 1
ATOM 736 C CA . ILE A 1 96 ? 62.116 -23.309 15.178 1.00 12.97 96 ILE A CA 1
ATOM 737 C C . ILE A 1 96 ? 61.257 -22.035 15.042 1.00 11.81 96 ILE A C 1
ATOM 738 O O . ILE A 1 96 ? 61.638 -21.062 14.446 1.00 12.08 96 ILE A O 1
ATOM 743 N N . VAL A 1 97 ? 60.065 -22.162 15.625 1.00 11.38 97 VAL A N 1
ATOM 744 C CA . VAL A 1 97 ? 59.165 -20.985 15.776 1.00 11.72 97 VAL A CA 1
ATOM 745 C C . VAL A 1 97 ? 58.987 -20.830 17.303 1.00 10.64 97 VAL A C 1
ATOM 746 O O . VAL A 1 97 ? 58.610 -21.742 17.988 1.00 11.70 97 VAL A O 1
ATOM 750 N N . VAL A 1 98 ? 59.260 -19.598 17.759 1.00 11.36 98 VAL A N 1
ATOM 751 C CA . VAL A 1 98 ? 59.127 -19.197 19.143 1.00 11.61 98 VAL A CA 1
ATOM 752 C C . VAL A 1 98 ? 57.845 -18.310 19.294 1.00 10.26 98 VAL A C 1
ATOM 753 O O . VAL A 1 98 ? 57.722 -17.345 18.556 1.00 10.84 98 VAL A O 1
ATOM 757 N N . VAL A 1 99 ? 57.022 -18.727 20.216 1.00 9.97 99 VAL A N 1
ATOM 758 C CA . VAL A 1 99 ? 55.696 -18.092 20.444 1.00 10.64 99 VAL A CA 1
ATOM 759 C C . VAL A 1 99 ? 55.671 -17.512 21.849 1.00 9.92 99 VAL A C 1
ATOM 760 O O . VAL A 1 99 ? 55.954 -18.233 22.806 1.00 10.23 99 VAL A O 1
ATOM 764 N N . TRP A 1 100 ? 55.296 -16.231 21.964 1.00 9.22 100 TRP A N 1
ATOM 765 C CA . TRP A 1 100 ? 55.167 -15.617 23.305 1.00 9.45 100 TRP A CA 1
ATOM 766 C C . TRP A 1 100 ? 54.033 -14.617 23.288 1.00 8.46 100 TRP A C 1
ATOM 767 O O . TRP A 1 100 ? 54.216 -13.515 22.781 1.00 9.05 100 TRP A O 1
ATOM 778 N N . VAL A 1 101 ? 52.902 -15.073 23.767 1.00 9.27 101 VAL A N 1
ATOM 779 C CA . VAL A 1 101 ? 51.667 -14.274 23.640 1.00 9.21 101 VAL A CA 1
ATOM 780 C C . VAL A 1 101 ? 50.662 -14.794 24.640 1.00 8.73 101 VAL A C 1
ATOM 781 O O . VAL A 1 101 ? 50.666 -15.975 24.969 1.00 9.96 101 VAL A O 1
ATOM 785 N N . GLY A 1 102 ? 49.731 -13.925 25.088 1.00 8.24 102 GLY A N 1
ATOM 786 C CA . GLY A 1 102 ? 48.656 -14.280 25.962 1.00 8.36 102 GLY A CA 1
ATOM 787 C C . GLY A 1 102 ? 48.441 -13.308 27.105 1.00 8.55 102 GLY A C 1
ATOM 788 O O . GLY A 1 102 ? 47.342 -13.253 27.654 1.00 8.05 102 GLY A O 1
ATOM 789 N N . THR A 1 103 ? 49.460 -12.518 27.463 1.00 8.58 103 THR A N 1
ATOM 790 C CA . THR A 1 103 ? 49.294 -11.597 28.585 1.00 8.16 103 THR A CA 1
ATOM 791 C C . THR A 1 103 ? 48.321 -10.492 28.243 1.00 8.35 103 THR A C 1
ATOM 792 O O . THR A 1 103 ? 47.813 -9.839 29.158 1.00 8.48 103 THR A O 1
ATOM 796 N N . ASN A 1 104 ? 48.068 -10.216 26.954 1.00 7.61 104 ASN A N 1
ATOM 797 C CA . ASN A 1 104 ? 47.143 -9.156 26.564 1.00 7.73 104 ASN A CA 1
ATOM 798 C C . ASN A 1 104 ? 45.753 -9.640 26.347 1.00 7.76 1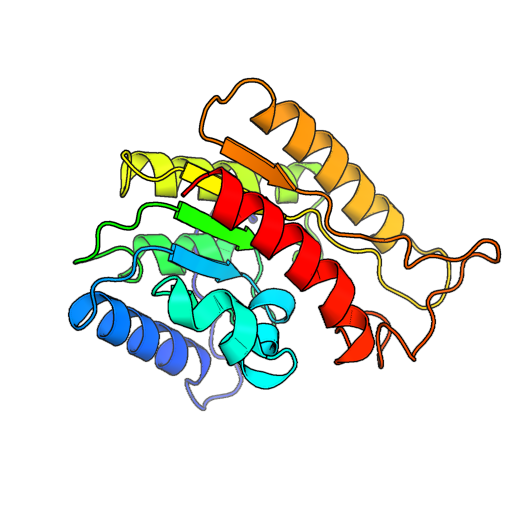04 ASN A C 1
ATOM 799 O O . ASN A 1 104 ? 44.859 -8.835 25.961 1.00 7.75 104 ASN A O 1
ATOM 804 N N . ASN A 1 105 ? 45.425 -10.911 26.590 1.00 8.15 105 ASN A N 1
ATOM 805 C CA . ASN A 1 105 ? 44.103 -11.465 26.264 1.00 8.56 105 ASN A CA 1
ATOM 806 C C . ASN A 1 105 ? 43.038 -11.127 27.311 1.00 7.92 105 ASN A C 1
ATOM 807 O O . ASN A 1 105 ? 42.398 -12.005 27.914 1.00 8.64 105 ASN A O 1
ATOM 812 N N . HIS A 1 106 ? 42.819 -9.844 27.537 1.00 8.43 106 HIS A N 1
ATOM 813 C CA . HIS A 1 106 ? 41.923 -9.356 28.572 1.00 8.57 106 HIS A CA 1
ATOM 814 C C . HIS A 1 106 ? 40.498 -9.703 28.219 1.00 8.83 106 HIS A C 1
ATOM 815 O O . HIS A 1 106 ? 40.021 -9.473 27.109 1.00 9.42 106 HIS A O 1
ATOM 822 N N . GLY A 1 107 ? 39.778 -10.209 29.211 1.00 8.41 107 GLY A N 1
ATOM 823 C CA . GLY A 1 107 ? 38.395 -10.633 29.036 1.00 9.79 107 GLY A CA 1
ATOM 824 C C . GLY A 1 107 ? 38.269 -12.100 28.610 1.00 9.86 107 GLY A C 1
ATOM 825 O O . GLY A 1 107 ? 37.107 -12.565 28.468 1.00 11.59 107 GLY A O 1
ATOM 826 N N . HIS A 1 108 ? 39.351 -12.796 28.362 1.00 8.74 108 HIS A N 1
ATOM 827 C CA . HIS A 1 108 ? 39.355 -14.238 28.066 1.00 8.44 108 HIS A CA 1
ATOM 828 C C . HIS A 1 108 ? 39.778 -14.918 29.342 1.00 9.69 108 HIS A C 1
ATOM 829 O O . HIS A 1 108 ? 40.642 -14.460 30.065 1.00 9.89 108 HIS A O 1
ATOM 836 N N . THR A 1 109 ? 39.141 -16.081 29.625 1.00 9.23 109 THR A N 1
ATOM 837 C CA . THR A 1 109 ? 39.569 -16.846 30.781 1.00 10.55 109 THR A CA 1
ATOM 838 C C . THR A 1 109 ? 40.918 -17.500 30.547 1.00 9.40 109 THR A C 1
ATOM 839 O O . THR A 1 109 ? 41.379 -17.643 29.375 1.00 9.40 109 THR A O 1
ATOM 843 N N . ALA A 1 110 ? 41.578 -17.984 31.578 1.00 9.55 110 ALA A N 1
ATOM 844 C CA . ALA A 1 110 ? 42.821 -18.674 31.401 1.00 9.35 110 ALA A CA 1
ATOM 845 C C . ALA A 1 110 ? 42.695 -19.876 30.455 1.00 10.43 110 ALA A C 1
ATOM 846 O O . ALA A 1 110 ? 43.589 -20.164 29.649 1.00 10.74 110 ALA A O 1
ATOM 848 N N . GLU A 1 111 ? 41.594 -20.609 30.596 1.00 10.37 111 GLU A N 1
ATOM 849 C CA . GLU A 1 111 ? 41.372 -21.746 29.690 1.00 11.87 111 GLU A CA 1
ATOM 850 C C . GLU A 1 111 ? 41.220 -21.280 28.264 1.00 10.89 111 GLU A C 1
ATOM 851 O O . GLU A 1 111 ? 41.744 -21.954 27.354 1.00 10.93 111 GLU A O 1
ATOM 857 N N . GLN A 1 112 ? 40.531 -20.192 28.014 1.00 10.13 112 GLN A N 1
ATOM 858 C CA . GLN A 1 112 ? 40.419 -19.651 26.649 1.00 10.31 112 GLN A CA 1
ATOM 859 C C . GLN A 1 112 ? 41.771 -19.248 26.104 1.00 8.95 112 GLN A C 1
ATOM 860 O O . GLN A 1 112 ? 42.140 -19.586 24.965 1.00 9.87 112 GLN A O 1
ATOM 866 N N . VAL A 1 113 ? 42.616 -18.574 26.887 1.00 8.89 113 VAL A N 1
ATOM 867 C CA . VAL A 1 113 ? 43.958 -18.149 26.416 1.00 9.15 113 VAL A CA 1
ATOM 868 C C . VAL A 1 113 ? 44.749 -19.381 26.068 1.00 8.74 113 VAL A C 1
ATOM 869 O O . VAL A 1 113 ? 45.447 -19.417 25.032 1.00 9.38 113 VAL A O 1
ATOM 873 N N . THR A 1 114 ? 44.687 -20.388 26.947 1.00 9.91 114 THR A N 1
ATOM 874 C CA . THR A 1 114 ? 45.386 -21.656 26.633 1.00 10.49 114 THR A CA 1
ATOM 875 C C . THR A 1 114 ? 44.890 -22.229 25.312 1.00 9.83 114 THR A C 1
ATOM 876 O O . THR A 1 114 ? 45.751 -22.691 24.516 1.00 10.48 114 THR A O 1
ATOM 880 N N . GLY A 1 115 ? 43.636 -22.207 25.027 1.00 9.56 115 GLY A N 1
ATOM 881 C CA . GLY A 1 115 ? 43.127 -22.642 23.731 1.00 10.69 115 GLY A CA 1
ATOM 882 C C . GLY A 1 115 ? 43.646 -21.860 22.587 1.00 10.30 115 GLY A C 1
ATOM 883 O O . GLY A 1 115 ? 43.953 -22.377 21.497 1.00 11.14 115 GLY A O 1
ATOM 884 N N . GLY A 1 116 ? 43.842 -20.531 22.742 1.00 9.85 116 GLY A N 1
ATOM 885 C CA . GLY A 1 116 ? 44.490 -19.700 21.742 1.00 9.09 116 GLY A CA 1
ATOM 886 C C . GLY A 1 116 ? 45.917 -20.134 21.458 1.00 9.02 116 GLY A C 1
ATOM 887 O O . GLY A 1 116 ? 46.345 -20.216 20.293 1.00 9.32 116 GLY A O 1
ATOM 888 N N . ILE A 1 117 ? 46.681 -20.376 22.536 1.00 8.82 117 ILE A N 1
ATOM 889 C CA . ILE A 1 117 ? 48.069 -20.831 22.376 1.00 9.78 117 ILE A CA 1
ATOM 890 C C . ILE A 1 117 ? 48.091 -22.199 21.693 1.00 10.90 117 ILE A C 1
ATOM 891 O O . ILE A 1 117 ? 48.900 -22.370 20.761 1.00 10.70 117 ILE A O 1
ATOM 896 N N . LYS A 1 118 ? 47.233 -23.104 22.094 1.00 9.73 118 LYS A N 1
ATOM 897 C CA . LYS A 1 118 ? 47.191 -24.424 21.423 1.00 11.41 118 LYS A CA 1
ATOM 898 C C . LYS A 1 118 ? 46.851 -24.235 19.971 1.00 10.37 118 LYS A C 1
ATOM 899 O O . LYS A 1 118 ? 47.430 -24.984 19.116 1.00 11.60 118 LYS A O 1
ATOM 905 N N . ALA A 1 119 ? 45.973 -23.342 19.586 1.00 9.79 119 ALA A N 1
ATOM 906 C CA . ALA A 1 119 ? 45.618 -23.128 18.182 1.00 9.47 119 ALA A CA 1
ATOM 907 C C . ALA A 1 119 ? 46.829 -22.611 17.436 1.00 9.48 119 ALA A C 1
ATOM 908 O O . ALA A 1 119 ? 47.059 -22.984 16.273 1.00 9.67 119 ALA A O 1
ATOM 910 N N . ILE A 1 120 ? 47.656 -21.739 18.045 1.00 9.47 120 ILE A N 1
ATOM 911 C CA . ILE A 1 120 ? 48.845 -21.257 17.376 1.00 9.41 120 ILE A CA 1
ATOM 912 C C . ILE A 1 120 ? 49.805 -22.421 17.112 1.00 9.11 120 ILE A C 1
ATOM 913 O O . ILE A 1 120 ? 50.344 -22.531 16.031 1.00 9.44 120 ILE A O 1
ATOM 918 N N . VAL A 1 121 ? 50.033 -23.250 18.114 1.00 8.97 121 VAL A N 1
ATOM 919 C CA . VAL A 1 121 ? 50.951 -24.388 17.961 1.00 9.49 121 VAL A CA 1
ATOM 920 C C . VAL A 1 121 ? 50.414 -25.297 16.839 1.00 8.88 121 VAL A C 1
ATOM 921 O O . VAL A 1 121 ? 51.232 -25.713 15.998 1.00 9.26 121 VAL A O 1
ATOM 925 N N . GLN A 1 122 ? 49.140 -25.571 16.849 1.00 8.87 122 GLN A N 1
ATOM 926 C CA . GLN A 1 122 ? 48.570 -26.434 15.788 1.00 9.17 122 GLN A CA 1
ATOM 927 C C . GLN A 1 122 ? 48.740 -25.820 14.420 1.00 9.29 122 GLN A C 1
ATOM 928 O O . GLN A 1 122 ? 49.091 -26.524 13.438 1.00 9.47 122 GLN A O 1
ATOM 934 N N . LEU A 1 123 ? 48.479 -24.502 14.255 1.00 9.29 123 LEU A N 1
ATOM 935 C CA . LEU A 1 123 ? 48.682 -23.880 12.946 1.00 8.85 123 LEU A CA 1
ATOM 936 C C . LEU A 1 123 ? 50.121 -23.990 12.510 1.00 9.82 123 LEU A C 1
ATOM 937 O O . LEU A 1 123 ? 50.415 -24.307 11.306 1.00 9.95 123 LEU A O 1
ATOM 942 N N . VAL A 1 124 ? 51.093 -23.707 13.376 1.00 9.80 124 VAL A N 1
ATOM 943 C CA . VAL A 1 124 ? 52.482 -23.841 13.012 1.00 10.81 124 VAL A CA 1
ATOM 944 C C . VAL A 1 124 ? 52.770 -25.311 12.659 1.00 9.67 124 VAL A C 1
ATOM 945 O O . VAL A 1 124 ? 53.513 -25.543 11.667 1.00 10.18 124 VAL A O 1
ATOM 949 N N . ASN A 1 125 ? 52.263 -26.231 13.396 1.00 9.35 125 ASN A N 1
ATOM 950 C CA . ASN A 1 125 ? 52.474 -27.664 13.058 1.00 9.76 125 ASN A CA 1
ATOM 951 C C . ASN A 1 125 ? 51.856 -28.012 11.713 1.00 9.34 125 ASN A C 1
ATOM 952 O O . ASN A 1 125 ? 52.387 -28.954 11.056 1.00 10.39 125 ASN A O 1
ATOM 957 N N . GLU A 1 126 ? 50.823 -27.372 11.225 1.00 8.98 126 GLU A N 1
ATOM 958 C CA . GLU A 1 126 ? 50.267 -27.666 9.915 1.00 9.79 126 GLU A CA 1
ATOM 959 C C . GLU A 1 126 ? 51.059 -26.980 8.828 1.00 9.65 126 GLU A C 1
ATOM 960 O O . GLU A 1 126 ? 51.420 -27.595 7.808 1.00 10.12 126 GLU A O 1
ATOM 966 N N . ARG A 1 127 ? 51.325 -25.680 8.966 1.00 9.09 127 ARG A N 1
ATOM 967 C CA . ARG A 1 127 ? 51.960 -24.949 7.889 1.00 9.40 127 ARG A CA 1
ATOM 968 C C . ARG A 1 127 ? 53.459 -25.189 7.801 1.00 9.11 127 ARG A C 1
ATOM 969 O O . ARG A 1 127 ? 54.050 -25.119 6.707 1.00 10.02 127 ARG A O 1
ATOM 977 N N . GLN A 1 128 ? 54.109 -25.437 8.932 1.00 9.36 128 GLN A N 1
ATOM 978 C CA . GLN A 1 128 ? 55.568 -25.601 9.003 1.00 9.46 128 GLN A CA 1
ATOM 979 C C . GLN A 1 128 ? 55.859 -26.822 9.821 1.00 10.00 128 GLN A C 1
ATOM 980 O O . GLN A 1 128 ? 56.450 -26.788 10.915 1.00 10.29 128 GLN A O 1
ATOM 986 N N . PRO A 1 129 ? 55.468 -28.034 9.335 1.00 9.66 129 PRO A N 1
ATOM 987 C CA . PRO A 1 129 ? 55.493 -29.234 10.132 1.00 9.58 129 PRO A CA 1
ATOM 988 C C . PRO A 1 129 ? 56.886 -29.696 10.553 1.00 11.05 129 PRO A C 1
ATOM 989 O O . PRO A 1 129 ? 56.984 -30.375 11.575 1.00 12.82 129 PRO A O 1
ATOM 993 N N . GLN A 1 130 ? 57.909 -29.268 9.823 1.00 10.79 130 GLN A N 1
ATOM 994 C CA . GLN A 1 130 ? 59.293 -29.603 10.173 1.00 12.53 130 GLN A CA 1
ATOM 995 C C . GLN A 1 130 ? 59.719 -28.811 11.392 1.00 12.98 130 GLN A C 1
ATOM 996 O O . GLN A 1 130 ? 60.681 -29.224 12.040 1.00 15.12 130 GLN A O 1
ATOM 1002 N N . ALA A 1 131 ? 59.081 -27.678 11.757 1.00 12.07 131 ALA A N 1
ATOM 1003 C CA . ALA A 1 131 ? 59.638 -26.801 12.792 1.00 12.26 131 ALA A CA 1
ATOM 1004 C C . ALA A 1 131 ? 59.331 -27.323 14.151 1.00 11.17 131 ALA A C 1
ATOM 1005 O O . ALA A 1 131 ? 58.238 -27.780 14.437 1.00 13.07 131 ALA A O 1
ATOM 1007 N N . ARG A 1 132 ? 60.282 -27.157 15.097 1.00 13.20 132 ARG A N 1
ATOM 1008 C CA . ARG A 1 132 ? 59.938 -27.273 16.490 1.00 13.55 132 ARG A CA 1
ATOM 1009 C C . ARG A 1 132 ? 59.251 -25.933 16.928 0.00 12.76 132 ARG A C 1
ATOM 1010 O O . ARG A 1 132 ? 59.533 -24.915 16.321 0.00 13.83 132 ARG A O 1
ATOM 1018 N N . VAL A 1 133 ? 58.411 -26.060 17.927 1.00 13.00 133 VAL A N 1
ATOM 1019 C CA . VAL A 1 133 ? 57.760 -24.839 18.470 1.00 12.30 133 VAL A CA 1
ATOM 1020 C C . VAL A 1 133 ? 58.141 -24.651 19.922 1.00 13.18 133 VAL A C 1
ATOM 1021 O O . VAL A 1 133 ? 58.021 -25.632 20.684 1.00 14.55 133 VAL A O 1
ATOM 1025 N N . VAL A 1 134 ? 58.606 -23.462 20.256 1.00 12.26 134 VAL A N 1
ATOM 1026 C CA . VAL A 1 134 ? 58.913 -23.108 21.641 1.00 12.31 134 VAL A CA 1
ATOM 1027 C C . VAL A 1 134 ? 57.783 -22.167 22.130 1.00 10.22 134 VAL A C 1
ATOM 1028 O O . VAL A 1 134 ? 57.599 -21.149 21.400 1.00 12.58 134 VAL A O 1
ATOM 1032 N N . VAL A 1 135 ? 57.161 -22.416 23.220 1.00 10.38 135 VAL A N 1
ATOM 1033 C CA . VAL A 1 135 ? 56.173 -21.497 23.778 1.00 10.85 135 VAL A CA 1
ATOM 1034 C C . VAL A 1 135 ? 56.740 -20.991 25.116 1.00 10.20 135 VAL A C 1
ATOM 1035 O O . VAL A 1 135 ? 57.042 -21.814 25.986 1.00 11.16 135 VAL A O 1
ATOM 1039 N N . LEU A 1 136 ? 56.843 -19.676 25.244 1.00 10.42 136 LEU A N 1
ATOM 1040 C CA . LEU A 1 136 ? 57.290 -19.105 26.519 1.00 10.84 136 LEU A CA 1
ATOM 1041 C C . LEU A 1 136 ? 56.173 -18.905 27.490 1.00 10.57 136 LEU A C 1
ATOM 1042 O O . LEU A 1 136 ? 55.024 -18.510 27.104 1.00 10.80 136 LEU A O 1
ATOM 1047 N N . GLY A 1 137 ? 56.382 -19.149 28.791 1.00 11.32 137 GLY A N 1
ATOM 1048 C CA . GLY A 1 137 ? 55.373 -18.862 29.805 1.00 10.71 137 GLY A CA 1
ATOM 1049 C C . GLY A 1 137 ? 55.112 -17.323 29.827 1.00 10.03 137 GLY A C 1
ATOM 1050 O O . GLY A 1 137 ? 55.967 -16.499 29.571 1.00 10.25 137 GLY A O 1
ATOM 1051 N N . LEU A 1 138 ? 53.860 -17.077 30.157 1.00 10.08 138 LEU A N 1
ATOM 1052 C CA . LEU A 1 138 ? 53.468 -15.685 30.406 1.00 10.48 138 LEU A CA 1
ATOM 1053 C C . LEU A 1 138 ? 54.123 -15.181 31.677 1.00 10.40 138 LEU A C 1
ATOM 1054 O O . LEU A 1 138 ? 54.074 -15.900 32.712 1.00 12.27 138 LEU A O 1
ATOM 1059 N N . LEU A 1 139 ? 54.697 -14.008 31.674 1.00 10.53 139 LEU A N 1
ATOM 1060 C CA . LEU A 1 139 ? 55.397 -13.498 32.862 1.00 10.64 139 LEU A CA 1
ATOM 1061 C C . LEU A 1 139 ? 54.382 -12.907 33.833 1.00 10.41 139 LEU A C 1
ATOM 1062 O O . LEU A 1 139 ? 53.286 -12.438 33.477 1.00 10.60 139 LEU A O 1
ATOM 1067 N N . PRO A 1 140 ? 54.739 -12.878 35.120 1.00 10.64 140 PRO A N 1
ATOM 1068 C CA . PRO A 1 140 ? 54.010 -12.079 36.086 1.00 11.32 140 PRO A CA 1
ATOM 1069 C C . PRO A 1 140 ? 54.062 -10.589 35.694 1.00 10.45 140 PRO A C 1
ATOM 1070 O O . PRO A 1 140 ? 54.889 -10.185 34.920 1.00 10.20 140 PRO A O 1
ATOM 1074 N N . ARG A 1 141 ? 53.083 -9.888 36.275 1.00 9.69 141 ARG A N 1
ATOM 1075 C CA . ARG A 1 141 ? 52.927 -8.453 35.943 1.00 10.17 141 ARG A CA 1
ATOM 1076 C C . ARG A 1 141 ? 52.249 -7.793 37.146 1.00 9.25 141 ARG A C 1
ATOM 1077 O O . ARG A 1 141 ? 51.656 -8.496 37.974 1.00 10.22 141 ARG A O 1
ATOM 1085 N N . GLY A 1 142 ? 52.265 -6.482 37.132 1.00 10.48 142 GLY A N 1
ATOM 1086 C CA . GLY A 1 142 ? 51.753 -5.709 38.272 1.00 11.20 142 GLY A CA 1
ATOM 1087 C C . GLY A 1 142 ? 52.776 -5.650 39.384 1.00 11.03 142 GLY A C 1
ATOM 1088 O O . GLY A 1 142 ? 53.572 -6.554 39.592 1.00 12.51 142 GLY A O 1
ATOM 1089 N N . GLN A 1 143 ? 52.768 -4.506 40.099 1.00 11.97 143 GLN A N 1
ATOM 1090 C CA . GLN A 1 143 ? 53.725 -4.332 41.189 1.00 13.10 143 GLN A CA 1
ATOM 1091 C C . GLN A 1 143 ? 53.415 -5.221 42.391 1.00 12.00 143 GLN A C 1
ATOM 1092 O O . GLN A 1 143 ? 54.443 -5.627 43.017 1.00 14.97 143 GLN A O 1
ATOM 1098 N N . HIS A 1 144 ? 52.197 -5.555 42.666 1.00 12.64 144 HIS A N 1
ATOM 1099 C CA . HIS A 1 144 ? 51.825 -6.356 43.813 1.00 13.83 144 HIS A CA 1
ATOM 1100 C C . HIS A 1 144 ? 50.938 -7.483 43.412 1.00 14.45 144 HIS A C 1
ATOM 1101 O O . HIS A 1 144 ? 50.470 -7.566 42.219 1.00 14.06 144 HIS A O 1
ATOM 1108 N N . PRO A 1 145 ? 50.587 -8.417 44.279 1.00 13.71 145 PRO A N 1
ATOM 1109 C CA . PRO A 1 145 ? 49.742 -9.549 43.922 1.00 14.22 145 PRO A CA 1
ATOM 1110 C C . PRO A 1 145 ? 48.455 -9.079 43.334 1.00 14.02 145 PRO A C 1
ATOM 1111 O O . PRO A 1 145 ? 47.827 -8.121 43.781 1.00 14.78 145 PRO A O 1
ATOM 1115 N N . ASN A 1 146 ? 47.966 -9.744 42.273 1.00 11.57 146 ASN A N 1
ATOM 1116 C CA . ASN A 1 146 ? 46.777 -9.279 41.545 1.00 10.64 146 ASN A CA 1
ATOM 1117 C C . ASN A 1 146 ? 46.261 -10.404 40.669 1.00 10.15 146 ASN A C 1
ATOM 1118 O O . ASN A 1 146 ? 46.987 -11.396 40.440 1.00 10.93 146 ASN A O 1
ATOM 1123 N N . PRO A 1 147 ? 45.052 -10.293 40.183 1.00 10.09 147 PRO A N 1
ATOM 1124 C CA . PRO A 1 147 ? 44.424 -11.390 39.454 1.00 10.78 147 PRO A CA 1
ATOM 1125 C C . PRO A 1 147 ? 45.149 -11.780 38.185 1.00 10.76 147 PRO A C 1
ATOM 1126 O O . PRO A 1 147 ? 44.977 -12.918 37.722 1.00 10.21 147 PRO A O 1
ATOM 1130 N N . LEU A 1 148 ? 45.866 -10.857 37.519 1.00 9.98 148 LEU A N 1
ATOM 1131 C CA . LEU A 1 148 ? 46.536 -11.259 36.268 1.00 8.89 148 LEU A CA 1
ATOM 1132 C C . LEU A 1 148 ? 47.715 -12.104 36.518 1.00 9.67 148 LEU A C 1
ATOM 1133 O O . LEU A 1 148 ? 48.119 -12.907 35.660 1.00 10.38 148 LEU A O 1
ATOM 1138 N N . ARG A 1 149 ? 48.384 -12.015 37.682 1.00 10.53 149 ARG A N 1
ATOM 1139 C CA . ARG A 1 149 ? 49.393 -12.970 38.038 1.00 11.08 149 ARG A CA 1
ATOM 1140 C C . ARG A 1 149 ? 48.839 -14.384 38.163 1.00 11.05 149 ARG A C 1
ATOM 1141 O O . ARG A 1 149 ? 49.425 -15.318 37.621 1.00 10.80 149 ARG A O 1
ATOM 1149 N N . GLU A 1 150 ? 47.702 -14.479 38.816 1.00 11.53 150 GLU A N 1
ATOM 1150 C CA . GLU A 1 150 ? 47.094 -15.801 38.952 1.00 12.25 150 GLU A CA 1
ATOM 1151 C C . GLU A 1 150 ? 46.637 -16.354 37.632 1.00 12.15 150 GLU A C 1
ATOM 1152 O O . GLU A 1 150 ? 46.822 -17.531 37.305 1.00 11.76 150 GLU A O 1
ATOM 1158 N N . LYS A 1 151 ? 46.021 -15.456 36.810 1.00 10.08 151 LYS A N 1
ATOM 1159 C CA . LYS A 1 151 ? 45.615 -15.879 35.471 1.00 10.81 151 LYS A CA 1
ATOM 1160 C C . LYS A 1 151 ? 46.792 -16.374 34.657 1.00 9.62 151 LYS A C 1
ATOM 1161 O O . LYS A 1 151 ? 46.745 -17.444 34.043 1.00 10.09 151 LYS A O 1
ATOM 1167 N N . ASN A 1 152 ? 47.884 -15.612 34.649 1.00 9.13 152 ASN A N 1
ATOM 1168 C CA . ASN A 1 152 ? 49.025 -15.980 33.806 1.00 9.75 152 ASN A CA 1
ATOM 1169 C C . ASN A 1 152 ? 49.639 -17.293 34.300 1.00 10.27 152 ASN A C 1
ATOM 1170 O O . ASN A 1 152 ? 50.042 -18.098 33.470 1.00 11.12 152 ASN A O 1
ATOM 1175 N N . ARG A 1 153 ? 49.738 -17.448 35.617 1.00 11.36 153 ARG A N 1
ATOM 1176 C CA . ARG A 1 153 ? 50.197 -18.745 36.151 1.00 12.72 153 ARG A CA 1
ATOM 1177 C C . ARG A 1 153 ? 49.347 -19.913 35.719 1.00 11.39 153 ARG A C 1
ATOM 1178 O O . ARG A 1 153 ? 49.856 -20.994 35.372 1.00 12.81 153 ARG A O 1
ATOM 1186 N N . ARG A 1 154 ? 48.033 -19.740 35.757 1.00 11.38 154 ARG A N 1
ATOM 1187 C CA . ARG A 1 154 ? 47.145 -20.803 35.347 1.00 12.59 154 ARG A CA 1
ATOM 1188 C C . ARG A 1 154 ? 47.264 -21.139 33.865 1.00 12.23 154 ARG A C 1
ATOM 1189 O O . ARG A 1 154 ? 47.282 -22.311 33.477 1.00 12.18 154 ARG A O 1
ATOM 1197 N N . VAL A 1 155 ? 47.404 -20.087 33.028 1.00 11.71 155 VAL A N 1
ATOM 1198 C CA . VAL A 1 155 ? 47.679 -20.339 31.621 1.00 10.71 155 VAL A CA 1
ATOM 1199 C C . VAL A 1 155 ? 48.936 -21.161 31.514 1.00 11.42 155 VAL A C 1
ATOM 1200 O O . VAL A 1 155 ? 48.967 -22.167 30.745 1.00 11.71 155 VAL A O 1
ATOM 1204 N N . ASN A 1 156 ? 49.988 -20.778 32.195 1.00 10.96 156 ASN A N 1
ATOM 1205 C CA . ASN A 1 156 ? 51.221 -21.524 32.078 1.00 11.81 156 ASN A CA 1
ATOM 1206 C C . ASN A 1 156 ? 51.058 -22.997 32.521 1.00 12.86 156 ASN A C 1
ATOM 1207 O O . ASN A 1 156 ? 51.647 -23.861 31.830 1.00 14.01 156 ASN A O 1
ATOM 1212 N N . GLU A 1 157 ? 50.359 -23.236 33.604 1.00 12.50 157 GLU A N 1
ATOM 1213 C CA . GLU A 1 157 ? 50.130 -24.658 34.011 1.00 13.69 157 GLU A CA 1
ATOM 1214 C C . GLU A 1 157 ? 49.384 -25.396 32.941 1.00 14.36 157 GLU A C 1
ATOM 1215 O O . GLU A 1 157 ? 49.750 -26.556 32.601 1.00 14.52 157 GLU A O 1
ATOM 1221 N N . LEU A 1 158 ? 48.332 -24.809 32.380 1.00 13.66 158 LEU A N 1
ATOM 1222 C CA . LEU A 1 158 ? 47.562 -25.534 31.345 1.00 13.46 158 LEU A CA 1
ATOM 1223 C C . LEU A 1 158 ? 48.325 -25.687 30.077 1.00 14.79 158 LEU A C 1
ATOM 1224 O O . LEU A 1 158 ? 48.259 -26.780 29.437 1.00 15.96 158 LEU A O 1
ATOM 1229 N N . VAL A 1 159 ? 49.124 -24.729 29.633 1.00 13.67 159 VAL A N 1
ATOM 1230 C CA . VAL A 1 159 ? 49.898 -24.830 28.409 1.00 12.92 159 VAL A CA 1
ATOM 1231 C C . VAL A 1 159 ? 50.979 -25.888 28.608 1.00 14.74 159 VAL A C 1
ATOM 1232 O O . VAL A 1 159 ? 51.194 -26.745 27.724 1.00 14.81 159 VAL A O 1
ATOM 1236 N N . ARG A 1 160 ? 51.671 -25.833 29.731 1.00 15.17 160 ARG A N 1
ATOM 1237 C CA . ARG A 1 160 ? 52.727 -26.843 29.974 1.00 16.85 160 ARG A CA 1
ATOM 1238 C C . ARG A 1 160 ? 52.107 -28.234 29.943 1.00 17.67 160 ARG A C 1
ATOM 1239 O O . ARG A 1 160 ? 52.690 -29.127 29.301 1.00 18.85 160 ARG A O 1
ATOM 1247 N N . ALA A 1 161 ? 50.979 -28.455 30.561 1.00 16.90 161 ALA A N 1
ATOM 1248 C CA . ALA A 1 161 ? 50.327 -29.800 30.549 1.00 18.99 161 ALA A CA 1
ATOM 1249 C C . ALA A 1 161 ? 49.939 -30.155 29.145 1.00 20.29 161 ALA A C 1
ATOM 1250 O O . ALA A 1 161 ? 50.124 -31.337 28.738 1.00 21.45 161 ALA A O 1
ATOM 1252 N N . ALA A 1 162 ? 49.489 -29.251 28.309 1.00 19.41 162 ALA A N 1
ATOM 1253 C CA . ALA A 1 162 ? 49.095 -29.515 26.930 1.00 19.81 162 ALA A CA 1
ATOM 1254 C C . ALA A 1 162 ? 50.290 -29.886 26.065 1.00 20.73 162 ALA A C 1
ATOM 1255 O O . ALA A 1 162 ? 50.203 -30.738 25.179 1.00 21.16 162 ALA A O 1
ATOM 1257 N N . LEU A 1 163 ? 51.456 -29.282 26.304 1.00 19.37 163 LEU A N 1
ATOM 1258 C CA . LEU A 1 163 ? 52.614 -29.534 25.478 1.00 21.75 163 LEU A CA 1
ATOM 1259 C C . LEU A 1 163 ? 53.432 -30.724 25.952 1.00 23.25 163 LEU A C 1
ATOM 1260 O O . LEU A 1 163 ? 54.271 -31.251 25.198 1.00 21.87 163 LEU A O 1
ATOM 1265 N N . ALA A 1 164 ? 53.210 -31.169 27.187 1.00 23.71 164 ALA A N 1
ATOM 1266 C CA . ALA A 1 164 ? 54.015 -32.256 27.750 1.00 27.01 164 ALA A CA 1
ATOM 1267 C C . ALA A 1 164 ? 54.016 -33.464 26.826 1.00 29.00 164 ALA A C 1
ATOM 1268 O O . ALA A 1 164 ? 55.121 -33.959 26.511 1.00 31.48 164 ALA A O 1
ATOM 1270 N N . GLY A 1 165 ? 52.873 -33.946 26.385 1.00 30.67 165 GLY A N 1
ATOM 1271 C CA . GLY A 1 165 ? 52.813 -34.867 25.252 1.00 34.58 165 GLY A CA 1
ATOM 1272 C C . GLY A 1 165 ? 52.922 -34.062 23.954 1.00 35.50 165 GLY A C 1
ATOM 1273 O O . GLY A 1 165 ? 51.903 -33.609 23.414 1.00 38.36 165 GLY A O 1
ATOM 1274 N N . HIS A 1 166 ? 54.154 -33.878 23.500 1.00 35.38 166 HIS A N 1
ATOM 1275 C CA . HIS A 1 166 ? 54.368 -33.187 22.210 1.00 34.80 166 HIS A CA 1
ATOM 1276 C C . HIS A 1 166 ? 55.896 -33.076 22.056 1.00 35.12 166 HIS A C 1
ATOM 1277 O O . HIS A 1 166 ? 56.513 -32.161 22.568 1.00 34.36 166 HIS A O 1
ATOM 1284 N N . PRO A 1 167 ? 56.464 -34.045 21.332 1.00 34.50 167 PRO A N 1
ATOM 1285 C CA . PRO A 1 167 ? 57.910 -34.156 21.237 1.00 34.64 167 PRO A CA 1
ATOM 1286 C C . PRO A 1 167 ? 58.621 -32.848 20.893 1.00 33.15 167 PRO A C 1
ATOM 1287 O O . PRO A 1 167 ? 59.438 -32.329 21.659 1.00 35.15 167 PRO A O 1
ATOM 1291 N N . ARG A 1 168 ? 58.320 -32.302 19.734 1.00 31.97 168 ARG A N 1
ATOM 1292 C CA . ARG A 1 168 ? 58.914 -31.085 19.212 1.00 27.02 168 ARG A CA 1
ATOM 1293 C C . ARG A 1 168 ? 58.118 -29.822 19.565 1.00 24.24 168 ARG A C 1
ATOM 1294 O O . ARG A 1 168 ? 58.188 -28.831 18.833 1.00 21.08 168 ARG A O 1
ATOM 1302 N N . ALA A 1 169 ? 57.362 -29.852 20.639 1.00 21.27 169 ALA A N 1
ATOM 1303 C CA . ALA A 1 169 ? 56.746 -28.654 21.230 1.00 20.34 169 ALA A CA 1
ATOM 1304 C C . ALA A 1 169 ? 57.429 -28.489 22.578 1.00 19.98 169 ALA A C 1
ATOM 1305 O O . ALA A 1 169 ? 57.766 -29.524 23.232 1.00 22.16 169 ALA A O 1
ATOM 1307 N N . HIS A 1 170 ? 57.912 -27.323 22.901 1.00 15.02 170 HIS A N 1
ATOM 1308 C CA . HIS A 1 170 ? 58.742 -27.104 24.080 1.00 15.30 170 HIS A CA 1
ATOM 1309 C C . HIS A 1 170 ? 58.195 -25.938 24.883 1.00 15.62 170 HIS A C 1
ATOM 1310 O O . HIS A 1 170 ? 58.152 -24.825 24.349 1.00 18.15 170 HIS A O 1
ATOM 1317 N N . PHE A 1 171 ? 57.821 -26.155 26.119 1.00 14.72 171 PHE A N 1
ATOM 1318 C CA . PHE A 1 171 ? 57.427 -25.038 26.993 1.00 14.72 171 PHE A CA 1
ATOM 1319 C C . PHE A 1 171 ? 58.628 -24.510 27.702 1.00 15.75 171 PHE A C 1
ATOM 1320 O O . PHE A 1 171 ? 59.433 -25.318 28.283 1.00 17.58 171 PHE A O 1
ATOM 1328 N N . LEU A 1 172 ? 58.853 -23.213 27.726 1.00 14.97 172 LEU A N 1
ATOM 1329 C CA . LEU A 1 172 ? 59.981 -22.601 28.441 1.00 14.75 172 LEU A CA 1
ATOM 1330 C C . LEU A 1 172 ? 59.463 -21.624 29.483 1.00 14.87 172 LEU A C 1
ATOM 1331 O O . LEU A 1 172 ? 58.825 -20.583 29.105 1.00 14.55 172 LEU A O 1
ATOM 1336 N N . ASP A 1 173 ? 59.657 -21.873 30.756 1.00 16.26 173 ASP A N 1
ATOM 1337 C CA . ASP A 1 173 ? 59.462 -20.876 31.814 1.00 17.74 173 ASP A CA 1
ATOM 1338 C C . ASP A 1 173 ? 60.677 -20.018 31.865 1.00 17.28 173 ASP A C 1
ATOM 1339 O O . ASP A 1 173 ? 61.758 -20.445 32.399 1.00 20.47 173 ASP A O 1
ATOM 1344 N N . ALA A 1 174 ? 60.731 -18.831 31.339 1.00 15.11 174 ALA A N 1
ATOM 1345 C CA . ALA A 1 174 ? 61.856 -17.964 31.286 1.00 15.89 174 ALA A CA 1
ATOM 1346 C C . ALA A 1 174 ? 61.941 -16.997 32.499 1.00 15.34 174 ALA A C 1
ATOM 1347 O O . ALA A 1 174 ? 62.805 -16.131 32.457 1.00 18.31 174 ALA A O 1
ATOM 1349 N N . ASP A 1 175 ? 61.072 -17.150 33.451 1.00 14.99 175 ASP A N 1
ATOM 1350 C CA . ASP A 1 175 ? 61.020 -16.237 34.604 1.00 14.22 175 ASP A CA 1
ATOM 1351 C C . ASP A 1 175 ? 62.105 -16.575 35.599 1.00 15.40 175 ASP A C 1
ATOM 1352 O O . ASP A 1 175 ? 61.971 -17.667 36.148 1.00 17.37 175 ASP A O 1
ATOM 1357 N N . PRO A 1 176 ? 63.072 -15.714 35.861 1.00 15.51 176 PRO A N 1
ATOM 1358 C CA . PRO A 1 176 ? 64.138 -16.038 36.821 1.00 16.66 176 PRO A CA 1
ATOM 1359 C C . PRO A 1 176 ? 63.683 -15.875 38.225 1.00 18.28 176 PRO A C 1
ATOM 1360 O O . PRO A 1 176 ? 64.453 -16.167 39.181 1.00 20.64 176 PRO A O 1
ATOM 1364 N N . GLY A 1 177 ? 62.497 -15.412 38.534 1.00 17.71 177 GLY A N 1
ATOM 1365 C CA . GLY A 1 177 ? 61.955 -15.085 39.816 1.00 17.10 177 GLY A CA 1
ATOM 1366 C C . GLY A 1 177 ? 61.688 -13.612 39.967 1.00 17.54 177 GLY A C 1
ATOM 1367 O O . GLY A 1 17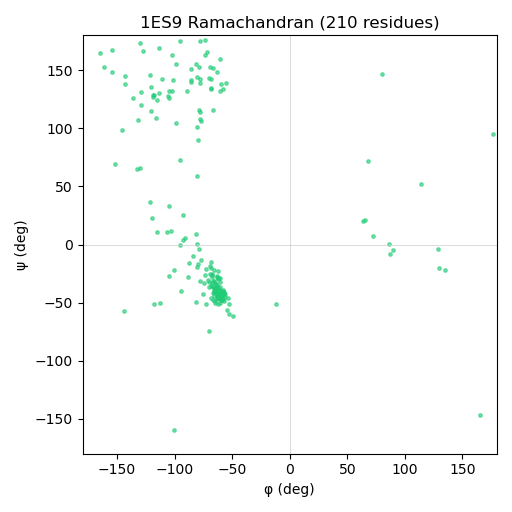7 ? 62.153 -12.975 40.934 1.00 18.03 177 GLY A O 1
ATOM 1368 N N . PHE A 1 178 ? 60.950 -12.987 39.016 1.00 15.30 178 PHE A N 1
ATOM 1369 C CA . PHE A 1 178 ? 60.688 -11.559 39.126 1.00 14.50 178 PHE A CA 1
ATOM 1370 C C .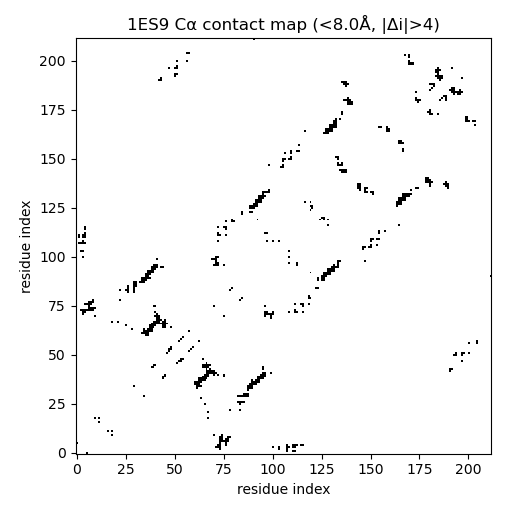 PHE A 1 178 ? 59.824 -11.222 40.287 1.00 14.07 178 PHE A C 1
ATOM 1371 O O . PHE A 1 178 ? 59.981 -10.074 40.821 1.00 15.65 178 PHE A O 1
ATOM 1379 N N . VAL A 1 179 ? 58.907 -12.002 40.751 1.00 13.95 179 VAL A N 1
ATOM 1380 C CA . VAL A 1 179 ? 58.116 -11.714 41.931 1.00 15.34 179 VAL A CA 1
ATOM 1381 C C . VAL A 1 179 ? 59.004 -12.023 43.148 1.00 17.16 179 VAL A C 1
ATOM 1382 O O . VAL A 1 179 ? 59.319 -13.219 43.380 1.00 18.60 179 VAL A O 1
ATOM 1386 N N . HIS A 1 180 ? 59.363 -11.029 43.907 1.00 16.41 180 HIS A N 1
ATOM 1387 C CA . HIS A 1 180 ? 60.198 -11.209 45.125 1.00 18.24 180 HIS A CA 1
ATOM 1388 C C . HIS A 1 180 ? 59.335 -11.730 46.234 1.00 17.43 180 HIS A C 1
ATOM 1389 O O . HIS A 1 180 ? 58.139 -11.863 46.255 1.00 17.77 180 HIS A O 1
ATOM 1396 N N . SER A 1 181 ? 60.077 -12.029 47.384 1.00 20.79 181 SER A N 1
ATOM 1397 C CA . SER A 1 181 ? 59.454 -12.589 48.576 1.00 22.30 181 SER A CA 1
ATOM 1398 C C . SER A 1 181 ? 58.412 -11.712 49.245 1.00 22.24 181 SER A C 1
ATOM 1399 O O . SER A 1 181 ? 57.420 -12.196 49.816 1.00 23.34 181 SER A O 1
ATOM 1402 N N . ASP A 1 182 ? 58.536 -10.388 49.135 1.00 20.55 182 ASP A N 1
ATOM 1403 C CA . ASP A 1 182 ? 57.504 -9.472 49.576 1.00 20.71 182 ASP A CA 1
ATOM 1404 C C . ASP A 1 182 ? 56.342 -9.243 48.619 1.00 19.74 182 ASP A C 1
ATOM 1405 O O . ASP A 1 182 ? 55.550 -8.380 48.924 1.00 19.56 182 ASP A O 1
ATOM 1410 N N . GLY A 1 183 ? 56.273 -10.045 47.536 1.00 18.39 183 GLY A N 1
ATOM 1411 C CA . GLY A 1 183 ? 55.143 -9.988 46.591 1.00 17.00 183 GLY A CA 1
ATOM 1412 C C . GLY A 1 183 ? 55.399 -8.923 45.537 1.00 15.64 183 GLY A C 1
ATOM 1413 O O . GLY A 1 183 ? 54.501 -8.798 44.642 1.00 15.40 183 GLY A O 1
ATOM 1414 N N . THR A 1 184 ? 56.472 -8.200 45.514 1.00 14.57 184 THR A N 1
ATOM 1415 C CA . THR A 1 184 ? 56.606 -7.113 44.558 1.00 15.10 184 THR A CA 1
ATOM 1416 C C . THR A 1 184 ? 57.428 -7.525 43.349 1.00 14.68 184 THR A C 1
ATOM 1417 O O . THR A 1 184 ? 58.257 -8.424 43.397 1.00 15.56 184 THR A O 1
ATOM 1421 N N . ILE A 1 185 ? 57.176 -6.828 42.233 1.00 13.16 185 ILE A N 1
ATOM 1422 C CA . ILE A 1 185 ? 58.057 -6.789 41.118 1.00 13.49 185 ILE A CA 1
ATOM 1423 C C . ILE A 1 185 ? 58.830 -5.473 41.103 1.00 13.61 185 ILE A C 1
ATOM 1424 O O . ILE A 1 185 ? 58.167 -4.433 41.268 1.00 14.51 185 ILE A O 1
ATOM 1429 N N . SER A 1 186 ? 60.110 -5.505 40.923 1.00 14.02 186 SER A N 1
ATOM 1430 C CA . SER A 1 186 ? 60.874 -4.260 40.865 1.00 13.67 186 SER A CA 1
ATOM 1431 C C . SER A 1 186 ? 60.749 -3.564 39.539 1.00 14.34 186 SER A C 1
ATOM 1432 O O . SER A 1 186 ? 60.901 -4.186 38.467 1.00 13.61 186 SER A O 1
ATOM 1435 N N . HIS A 1 187 ? 60.682 -2.239 39.550 1.00 13.16 187 HIS A N 1
ATOM 1436 C CA . HIS A 1 187 ? 60.702 -1.487 38.293 1.00 14.07 187 HIS A CA 1
ATOM 1437 C C . HIS A 1 187 ? 62.046 -1.568 37.578 1.00 13.10 187 HIS A C 1
ATOM 1438 O O . HIS A 1 187 ? 62.176 -1.260 36.418 1.00 13.72 187 HIS A O 1
ATOM 1445 N N . HIS A 1 188 ? 63.112 -2.027 38.296 1.00 13.51 188 HIS A N 1
ATOM 1446 C CA . HIS A 1 188 ? 64.368 -2.280 37.637 1.00 14.44 188 HIS A CA 1
ATOM 1447 C C . HIS A 1 188 ? 64.318 -3.455 36.651 1.00 13.66 188 HIS A C 1
ATOM 1448 O O . HIS A 1 188 ? 65.114 -3.477 35.741 1.00 15.04 188 HIS A O 1
ATOM 1455 N N . ASP A 1 189 ? 63.393 -4.361 36.913 1.00 13.23 189 ASP A N 1
ATOM 1456 C CA . ASP A 1 189 ? 63.172 -5.487 35.993 1.00 13.39 189 ASP A CA 1
ATOM 1457 C C . ASP A 1 189 ? 62.056 -5.243 34.980 1.00 11.99 189 ASP A C 1
ATOM 1458 O O . ASP A 1 189 ? 62.210 -5.604 33.814 1.00 13.61 189 ASP A O 1
ATOM 1463 N N . MET A 1 190 ? 60.974 -4.614 35.422 1.00 11.88 190 MET A N 1
ATOM 1464 C CA . MET A 1 190 ? 59.841 -4.305 34.549 1.00 11.55 190 MET A CA 1
ATOM 1465 C C . MET A 1 190 ? 59.518 -2.820 34.819 1.00 11.33 190 MET A C 1
ATOM 1466 O O . MET A 1 190 ? 58.926 -2.528 35.873 1.00 11.58 190 MET A O 1
ATOM 1471 N N . TYR A 1 191 ? 59.839 -1.934 33.897 1.00 10.65 191 TYR A N 1
ATOM 1472 C CA . TYR A 1 191 ? 59.807 -0.511 34.280 1.00 11.46 191 TYR A CA 1
ATOM 1473 C C . TYR A 1 191 ? 58.389 -0.030 34.554 1.00 11.78 191 TYR A C 1
ATOM 1474 O O . TYR A 1 191 ? 58.189 0.890 35.350 1.00 13.18 191 TYR A O 1
ATOM 1483 N N . ASP A 1 192 ? 57.392 -0.651 33.918 1.00 10.42 192 ASP A N 1
ATOM 1484 C CA . ASP A 1 192 ? 55.991 -0.340 34.138 1.00 11.05 192 ASP A CA 1
ATOM 1485 C C . ASP A 1 192 ? 55.253 -1.543 34.648 1.00 11.05 192 ASP A C 1
ATOM 1486 O O . ASP A 1 192 ? 54.033 -1.599 34.570 1.00 12.10 192 ASP A O 1
ATOM 1491 N N . TYR A 1 193 ? 55.963 -2.501 35.249 1.00 10.51 193 TYR A N 1
ATOM 1492 C CA . TYR A 1 193 ? 55.376 -3.694 35.846 1.00 11.84 193 TYR A CA 1
ATOM 1493 C C . TYR A 1 193 ? 54.710 -4.617 34.813 1.00 10.87 193 TYR A C 1
ATOM 1494 O O . TYR A 1 193 ? 53.938 -5.520 35.168 1.00 11.20 193 TYR A O 1
ATOM 1503 N N . LEU A 1 194 ? 55.113 -4.476 33.545 1.00 10.83 194 LEU A N 1
ATOM 1504 C CA . LEU A 1 194 ? 54.651 -5.357 32.466 1.00 9.99 194 LEU A CA 1
ATOM 1505 C C . LEU A 1 194 ? 55.797 -5.589 31.498 1.00 9.88 194 LEU A C 1
ATOM 1506 O O . LEU A 1 194 ? 56.168 -6.744 31.193 1.00 11.06 194 LEU A O 1
ATOM 1511 N N . HIS A 1 195 ? 56.331 -4.517 30.956 1.00 10.14 195 HIS A N 1
ATOM 1512 C CA . HIS A 1 195 ? 57.383 -4.569 29.951 1.00 10.75 195 HIS A CA 1
ATOM 1513 C C . HIS A 1 195 ? 58.745 -4.656 30.599 1.00 11.67 195 HIS A C 1
ATOM 1514 O O . HIS A 1 195 ? 59.018 -4.006 31.612 1.00 12.30 195 HIS A O 1
ATOM 1521 N N . LEU A 1 196 ? 59.604 -5.477 30.017 1.00 11.68 196 LEU A N 1
ATOM 1522 C CA . LEU A 1 196 ? 60.948 -5.688 30.582 1.00 13.04 196 LEU A CA 1
ATOM 1523 C C . LEU A 1 196 ? 61.850 -4.534 30.245 1.00 12.34 196 LEU A C 1
ATOM 1524 O O . LEU A 1 196 ? 61.928 -3.995 29.189 1.00 14.08 196 LEU A O 1
ATOM 1529 N N . SER A 1 197 ? 62.640 -4.165 31.284 1.00 14.04 197 SER A N 1
ATOM 1530 C CA . SER A 1 197 ? 63.844 -3.322 31.051 1.00 14.21 197 SER A CA 1
ATOM 1531 C C . SER A 1 197 ? 64.938 -4.145 30.407 1.00 16.48 197 SER A C 1
ATOM 1532 O O . SER A 1 197 ? 64.867 -5.367 30.271 1.00 14.74 197 SER A O 1
ATOM 1535 N N . ARG A 1 198 ? 66.064 -3.454 30.059 1.00 17.60 198 ARG A N 1
ATOM 1536 C CA . ARG A 1 198 ? 67.208 -4.253 29.537 1.00 18.01 198 ARG A CA 1
ATOM 1537 C C . ARG A 1 198 ? 67.664 -5.262 30.565 1.00 17.69 198 ARG A C 1
ATOM 1538 O O . ARG A 1 198 ? 67.983 -6.395 30.208 1.00 18.06 198 ARG A O 1
ATOM 1546 N N . LEU A 1 199 ? 67.703 -4.863 31.837 1.00 17.63 199 LEU A N 1
ATOM 1547 C CA . LEU A 1 199 ? 68.077 -5.760 32.895 1.00 17.90 199 LEU A CA 1
ATOM 1548 C C . LEU A 1 199 ? 67.158 -6.966 33.026 1.00 17.59 199 LEU A C 1
ATOM 1549 O O . LEU A 1 199 ? 67.497 -8.113 33.272 1.00 18.33 199 LEU A O 1
ATOM 1554 N N . GLY A 1 200 ? 65.825 -6.698 32.859 1.00 15.80 200 GLY A N 1
ATOM 1555 C CA . GLY A 1 200 ? 64.838 -7.786 32.897 1.00 15.63 200 GLY A CA 1
ATOM 1556 C C . GLY A 1 200 ? 65.038 -8.760 31.708 1.00 13.41 200 GLY A C 1
ATOM 1557 O O . GLY A 1 200 ? 64.836 -9.944 31.896 1.00 15.19 200 GLY A O 1
ATOM 1558 N N . TYR A 1 201 ? 65.355 -8.206 30.575 1.00 13.37 201 TYR A N 1
ATOM 1559 C CA . TYR A 1 201 ? 65.528 -9.029 29.382 1.00 16.15 201 TYR A CA 1
ATOM 1560 C C . TYR A 1 201 ? 66.720 -9.966 29.509 1.00 17.14 201 TYR A C 1
ATOM 1561 O O . TYR A 1 201 ? 66.664 -11.058 28.936 1.00 17.11 201 TYR A O 1
ATOM 1570 N N . THR A 1 202 ? 67.781 -9.597 30.226 1.00 16.65 202 THR A N 1
ATOM 1571 C CA . THR A 1 202 ? 68.997 -10.442 30.230 1.00 18.07 202 THR A CA 1
ATOM 1572 C C . THR A 1 202 ? 68.724 -11.868 30.628 1.00 17.08 202 THR A C 1
ATOM 1573 O O . THR A 1 202 ? 69.069 -12.792 29.849 1.00 17.42 202 THR A O 1
ATOM 1577 N N . PRO A 1 203 ? 68.160 -12.191 31.748 1.00 17.36 203 PRO A N 1
ATOM 1578 C CA . PRO A 1 203 ? 67.924 -13.565 32.180 1.00 18.40 203 PRO A CA 1
ATOM 1579 C C . PRO A 1 203 ? 66.945 -14.287 31.258 1.00 18.37 203 PRO A C 1
ATOM 1580 O O . PRO A 1 203 ? 67.030 -15.492 31.033 1.00 17.38 203 PRO A O 1
ATOM 1584 N N . VAL A 1 204 ? 65.948 -13.527 30.769 1.00 17.27 204 VAL A N 1
ATOM 1585 C CA . VAL A 1 204 ? 64.944 -14.143 29.861 1.00 17.71 204 VAL A CA 1
ATOM 1586 C C . VAL A 1 204 ? 65.619 -14.582 28.580 1.00 16.93 204 VAL A C 1
ATOM 1587 O O . VAL A 1 204 ? 65.437 -15.720 28.113 1.00 16.94 204 VAL A O 1
ATOM 1591 N N . CYS A 1 205 ? 66.371 -13.717 27.974 1.00 17.66 205 CYS A N 1
ATOM 1592 C CA . CYS A 1 205 ? 67.074 -14.001 26.716 1.00 19.56 205 CYS A CA 1
ATOM 1593 C C . CYS A 1 205 ? 68.112 -15.093 26.886 1.00 20.37 205 CYS A C 1
ATOM 1594 O O . CYS A 1 205 ? 68.268 -15.938 25.995 1.00 20.70 205 CYS A O 1
ATOM 1597 N N . ARG A 1 206 ? 68.819 -15.126 28.011 1.00 19.92 206 ARG A N 1
ATOM 1598 C CA . ARG A 1 206 ? 69.817 -16.179 28.220 1.00 19.94 206 ARG A CA 1
ATOM 1599 C C . ARG A 1 206 ? 69.112 -17.503 28.313 1.00 18.96 206 ARG A C 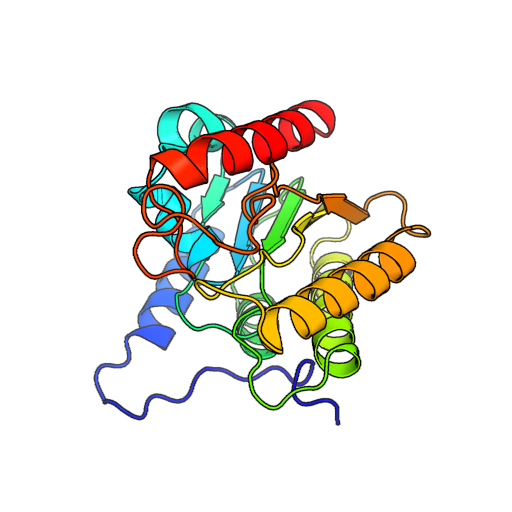1
ATOM 1600 O O . ARG A 1 206 ? 69.585 -18.513 27.734 1.00 19.83 206 ARG A O 1
ATOM 1608 N N . ALA A 1 207 ? 68.001 -17.643 29.033 1.00 18.43 207 ALA A N 1
ATOM 1609 C CA . ALA A 1 207 ? 67.274 -18.895 29.129 1.00 17.52 207 ALA A CA 1
ATOM 1610 C C . ALA A 1 207 ? 66.768 -19.370 27.763 1.00 17.51 207 ALA A C 1
ATOM 1611 O O . ALA A 1 207 ? 66.913 -20.525 27.356 1.00 18.40 207 ALA A O 1
ATOM 1613 N N . LEU A 1 208 ? 66.177 -18.446 26.998 1.00 17.05 208 LEU A N 1
ATOM 1614 C CA . LEU A 1 208 ? 65.684 -18.746 25.656 1.00 16.05 208 LEU A CA 1
ATOM 1615 C C . LEU A 1 208 ? 66.882 -19.103 24.748 1.00 17.68 208 LEU A C 1
ATOM 1616 O O . LEU A 1 208 ? 66.770 -20.103 24.001 1.00 17.54 208 LEU A O 1
ATOM 1621 N N . HIS A 1 209 ? 67.940 -18.324 24.738 1.00 18.17 209 HIS A N 1
ATOM 1622 C CA . HIS A 1 209 ? 69.112 -18.678 23.894 1.00 20.45 209 HIS A CA 1
ATOM 1623 C C . HIS A 1 209 ? 69.676 -20.045 24.251 1.00 19.67 209 HIS A C 1
ATOM 1624 O O . HIS A 1 209 ? 69.978 -20.781 23.280 1.00 19.19 209 HIS A O 1
ATOM 1631 N N . SER A 1 210 ? 69.758 -20.428 25.510 1.00 19.69 210 SER A N 1
ATOM 1632 C CA . SER A 1 210 ? 70.320 -21.733 25.871 1.00 21.86 210 SER A CA 1
ATOM 1633 C C . SER A 1 210 ? 69.488 -22.853 25.277 1.00 21.47 210 SER A C 1
ATOM 1634 O O . SER A 1 210 ? 69.951 -23.819 24.672 1.00 22.63 210 SER A O 1
ATOM 1637 N N . LEU A 1 211 ? 68.128 -22.730 25.418 1.00 20.09 211 LEU A N 1
ATOM 1638 C CA . LEU A 1 211 ? 67.261 -23.705 24.794 1.00 18.63 211 LEU A CA 1
ATOM 1639 C C . LEU A 1 211 ? 67.362 -23.733 23.299 1.00 18.74 211 LEU A C 1
ATOM 1640 O O . LEU A 1 211 ? 67.476 -24.841 22.742 1.00 19.57 211 LEU A O 1
ATOM 1645 N N . LEU A 1 212 ? 67.396 -22.621 22.589 1.00 18.40 212 LEU A N 1
ATOM 1646 C CA . LEU A 1 212 ? 67.459 -22.582 21.143 1.00 19.60 212 LEU A CA 1
ATOM 1647 C C . LEU A 1 212 ? 68.773 -23.260 20.685 1.00 21.46 212 LEU A C 1
ATOM 1648 O O . LEU A 1 212 ? 68.746 -24.033 19.742 1.00 21.16 212 LEU A O 1
ATOM 1653 N N . LEU A 1 213 ? 69.863 -22.929 21.379 1.00 22.62 213 LEU A N 1
ATOM 1654 C CA . LEU A 1 213 ? 71.151 -23.517 20.986 1.00 25.04 213 LEU A CA 1
ATOM 1655 C C . LEU A 1 213 ? 71.088 -25.014 21.193 1.00 24.28 213 LEU A C 1
ATOM 1656 O O . LEU A 1 213 ? 71.606 -25.712 20.288 1.00 25.74 213 LEU A O 1
ATOM 1661 N N . ARG A 1 214 ? 70.524 -25.531 22.254 1.00 24.68 214 ARG A N 1
ATOM 1662 C CA . ARG A 1 214 ? 70.338 -26.946 22.454 1.00 26.37 214 ARG A CA 1
ATOM 1663 C C . ARG A 1 214 ? 69.630 -27.582 21.271 1.00 27.71 214 ARG A C 1
ATOM 1664 O O . ARG A 1 214 ? 70.119 -28.477 20.571 1.00 28.28 214 ARG A O 1
ATOM 1672 N N . LEU A 1 215 ? 68.413 -27.083 21.017 1.00 26.73 215 LEU A N 1
ATOM 1673 C CA . LEU A 1 215 ? 67.578 -27.588 19.937 1.00 26.24 215 LEU A CA 1
ATOM 1674 C C . LEU A 1 215 ? 68.241 -27.480 18.579 1.00 26.92 215 LEU A C 1
ATOM 1675 O O . LEU A 1 215 ? 68.042 -28.405 17.750 1.00 28.47 215 LEU A O 1
ATOM 1680 N N . LEU A 1 216 ? 68.954 -26.433 18.251 1.00 27.06 216 LEU A N 1
ATOM 1681 C CA . LEU A 1 216 ? 69.582 -26.253 16.960 1.00 29.48 216 LEU A CA 1
ATOM 1682 C C . LEU A 1 216 ? 70.843 -27.130 16.801 1.00 30.76 216 LEU A C 1
ATOM 1683 O O . LEU A 1 216 ? 71.560 -27.344 17.793 1.00 32.33 216 LEU A O 1
#

CATH classification: 3.40.50.1110